Protein AF-A0A820WRY2-F1 (afdb_monomer_lite)

Radius of gyration: 24.39 Å; chains: 1; bounding box: 67×42×61 Å

Structure (mmCIF, N/CA/C/O backbone):
data_AF-A0A820WRY2-F1
#
_entry.id   AF-A0A820WRY2-F1
#
loop_
_atom_site.group_PDB
_atom_site.id
_atom_site.type_symbol
_atom_site.label_atom_id
_atom_site.label_alt_id
_atom_site.label_comp_id
_atom_site.label_asym_id
_atom_site.label_entity_id
_atom_site.label_seq_id
_atom_site.pdbx_PDB_ins_code
_atom_site.Cartn_x
_atom_site.Cartn_y
_atom_site.Cartn_z
_atom_site.occupancy
_atom_site.B_iso_or_equiv
_atom_site.auth_seq_id
_atom_site.auth_comp_id
_atom_site.auth_asym_id
_atom_site.auth_atom_id
_atom_site.pdbx_PDB_model_num
ATOM 1 N N . TYR A 1 1 ? -15.312 -20.209 7.682 1.00 55.91 1 TYR A N 1
ATOM 2 C CA . TYR A 1 1 ? -15.228 -18.730 7.605 1.00 55.91 1 TYR A CA 1
ATOM 3 C C . TYR A 1 1 ? -14.055 -18.318 6.732 1.00 55.91 1 TYR A C 1
ATOM 5 O O . TYR A 1 1 ? -14.289 -17.667 5.725 1.00 55.91 1 TYR A O 1
ATOM 13 N N . VAL A 1 2 ? -12.843 -18.780 7.057 1.00 60.72 2 VAL A N 1
ATOM 14 C CA . VAL A 1 2 ? -11.616 -18.568 6.270 1.00 60.72 2 VAL A CA 1
ATOM 15 C C . VAL A 1 2 ? -11.799 -18.952 4.794 1.00 60.72 2 VAL A C 1
ATOM 17 O O . VAL A 1 2 ? -11.650 -18.092 3.935 1.00 60.72 2 VAL A O 1
ATOM 20 N N . ASP A 1 3 ? -12.277 -20.164 4.498 1.00 65.62 3 ASP A N 1
ATOM 21 C CA . ASP A 1 3 ? -12.491 -20.605 3.105 1.00 65.62 3 ASP A CA 1
ATOM 22 C C . ASP A 1 3 ? -13.502 -19.744 2.344 1.00 65.62 3 ASP A C 1
ATOM 24 O O . ASP A 1 3 ? -13.323 -19.459 1.164 1.00 65.62 3 ASP A O 1
ATOM 28 N N . LYS A 1 4 ? -14.552 -19.273 3.027 1.00 71.00 4 LYS A N 1
ATOM 29 C CA . LYS A 1 4 ? -15.568 -18.387 2.444 1.00 71.00 4 LYS A CA 1
ATOM 30 C C . LYS A 1 4 ? -14.983 -17.006 2.130 1.00 71.00 4 LYS A C 1
ATOM 32 O O . LYS A 1 4 ? -15.298 -16.454 1.085 1.00 71.00 4 LYS A O 1
ATOM 37 N N . TYR A 1 5 ? -14.133 -16.475 3.009 1.00 66.94 5 TYR A N 1
ATOM 38 C CA . TYR A 1 5 ? -13.449 -15.198 2.803 1.00 66.94 5 TYR A CA 1
ATOM 39 C C . TYR A 1 5 ? -12.426 -15.282 1.665 1.00 66.94 5 TYR A C 1
ATOM 41 O O . TYR A 1 5 ? -12.423 -14.424 0.785 1.00 66.94 5 TYR A O 1
ATOM 49 N N . PHE A 1 6 ? -11.603 -16.335 1.636 1.00 67.25 6 PHE A N 1
ATOM 50 C CA . PHE A 1 6 ? -10.643 -16.537 0.552 1.00 67.25 6 PHE A CA 1
ATOM 51 C C . PHE A 1 6 ? -11.353 -16.746 -0.780 1.00 67.25 6 PHE A C 1
ATOM 53 O O . PHE A 1 6 ? -11.031 -16.038 -1.723 1.00 67.25 6 PHE A O 1
ATOM 60 N N . SER A 1 7 ? -12.388 -17.592 -0.835 1.00 72.56 7 SER A N 1
ATOM 61 C CA . SER A 1 7 ? -13.173 -17.836 -2.058 1.00 72.56 7 SER A CA 1
ATOM 62 C C . SER A 1 7 ? -13.774 -16.558 -2.653 1.00 72.56 7 SER A C 1
ATOM 64 O O . SER A 1 7 ? -13.900 -16.446 -3.867 1.00 72.56 7 SER A O 1
ATOM 66 N N . GLN A 1 8 ? -14.132 -15.583 -1.812 1.00 75.75 8 GLN A N 1
ATOM 67 C CA . GLN A 1 8 ? -14.679 -14.295 -2.249 1.00 75.75 8 GLN A CA 1
ATOM 68 C C . GLN A 1 8 ? -13.608 -13.326 -2.770 1.00 75.75 8 GLN A C 1
ATOM 70 O O . GLN A 1 8 ? -13.930 -12.456 -3.573 1.00 75.75 8 GLN A O 1
ATOM 75 N N . ASN A 1 9 ? -12.352 -13.479 -2.340 1.00 79.38 9 ASN A N 1
ATOM 76 C CA . ASN A 1 9 ? -11.266 -12.540 -2.629 1.00 79.38 9 ASN A CA 1
ATOM 77 C C . ASN A 1 9 ? -10.139 -13.132 -3.493 1.00 79.38 9 ASN A C 1
ATOM 79 O O . ASN A 1 9 ? -9.172 -12.426 -3.771 1.00 79.38 9 ASN A O 1
ATOM 83 N N . VAL A 1 10 ? -10.254 -14.387 -3.954 1.00 83.19 10 VAL A N 1
ATOM 84 C CA . VAL A 1 10 ? -9.231 -15.053 -4.789 1.00 83.19 10 VAL A CA 1
ATOM 85 C C . VAL A 1 10 ? -8.840 -14.185 -5.982 1.00 83.19 10 VAL A C 1
ATOM 87 O O . VAL A 1 10 ? -7.660 -13.945 -6.198 1.00 83.19 10 VAL A O 1
ATOM 90 N N . ALA A 1 11 ? -9.823 -13.642 -6.704 1.00 83.31 11 ALA A N 1
ATOM 91 C CA . ALA A 1 11 ? -9.572 -12.839 -7.898 1.00 83.31 11 ALA A CA 1
ATOM 92 C C . ALA A 1 11 ? -8.728 -11.582 -7.613 1.00 83.31 11 ALA A C 1
ATOM 94 O O . ALA A 1 11 ? -7.880 -11.217 -8.428 1.00 83.31 11 ALA A O 1
ATOM 95 N N . ILE A 1 12 ? -8.940 -10.939 -6.457 1.00 83.75 12 ILE A N 1
ATOM 96 C CA . ILE A 1 12 ? -8.160 -9.773 -6.017 1.00 83.75 12 ILE A CA 1
ATOM 97 C C . ILE A 1 12 ? -6.744 -10.208 -5.641 1.00 83.75 12 ILE A C 1
ATOM 99 O O . ILE A 1 12 ? -5.782 -9.587 -6.080 1.00 83.75 12 ILE A O 1
ATOM 103 N N . LEU A 1 13 ? -6.604 -11.288 -4.869 1.00 82.25 13 LEU A N 1
ATOM 104 C CA . LEU A 1 13 ? -5.300 -11.799 -4.438 1.00 82.25 13 LEU A CA 1
ATOM 105 C C . LEU A 1 13 ? -4.436 -12.248 -5.625 1.00 82.25 13 LEU A C 1
ATOM 107 O O . LEU A 1 13 ? -3.244 -11.948 -5.668 1.00 82.25 13 LEU A O 1
ATOM 111 N N . GLU A 1 14 ? -5.038 -12.896 -6.622 1.00 84.75 14 GLU A N 1
ATOM 112 C CA . GLU A 1 14 ? -4.371 -13.237 -7.881 1.00 84.75 14 GLU A CA 1
ATOM 113 C C . GLU A 1 14 ? -3.923 -11.983 -8.640 1.00 84.75 14 GLU A C 1
ATOM 115 O O . GLU A 1 14 ? -2.779 -11.910 -9.088 1.00 84.75 14 GLU A O 1
ATOM 120 N N . ALA A 1 15 ? -4.794 -10.972 -8.752 1.00 85.69 15 ALA A N 1
ATOM 121 C CA . ALA A 1 15 ? -4.462 -9.711 -9.413 1.00 85.69 15 ALA A CA 1
ATOM 122 C C . ALA A 1 15 ? -3.287 -8.992 -8.721 1.00 85.69 15 ALA A C 1
ATOM 124 O O . ALA A 1 15 ? -2.363 -8.533 -9.391 1.00 85.69 15 ALA A O 1
ATOM 125 N N . ILE A 1 16 ? -3.287 -8.961 -7.384 1.00 84.88 16 ILE A N 1
ATOM 126 C CA . ILE A 1 16 ? -2.216 -8.406 -6.541 1.00 84.88 16 ILE A CA 1
ATOM 127 C C . ILE A 1 16 ? -0.890 -9.140 -6.765 1.00 84.88 16 ILE A C 1
ATOM 129 O O . ILE A 1 16 ? 0.158 -8.500 -6.870 1.00 84.88 16 ILE A O 1
ATOM 133 N N . GLY A 1 17 ? -0.925 -10.471 -6.885 1.00 84.31 17 GLY A N 1
ATOM 134 C CA . GLY A 1 17 ? 0.269 -11.298 -7.071 1.00 84.31 17 GLY A CA 1
ATOM 135 C C . GLY A 1 17 ? 1.129 -10.875 -8.268 1.00 84.31 17 GLY A C 1
ATOM 136 O O . GLY A 1 17 ? 2.358 -10.926 -8.197 1.00 84.31 17 GLY A O 1
ATOM 137 N N . HIS A 1 18 ? 0.515 -10.359 -9.338 1.00 85.81 18 HIS A N 1
ATOM 138 C CA . HIS A 1 18 ? 1.245 -9.872 -10.512 1.00 85.81 18 HIS A CA 1
ATOM 139 C C . HIS A 1 18 ? 2.147 -8.664 -10.221 1.00 85.81 18 HIS A C 1
ATOM 141 O O . HIS A 1 18 ? 3.197 -8.534 -10.848 1.00 85.81 18 HIS A O 1
ATOM 147 N N . PHE A 1 19 ? 1.791 -7.811 -9.257 1.00 84.62 19 PHE A N 1
ATOM 148 C CA . PHE A 1 19 ? 2.608 -6.659 -8.857 1.00 84.62 19 PHE A CA 1
ATOM 149 C C . PHE A 1 19 ? 3.807 -7.059 -7.980 1.00 84.62 19 PHE A C 1
ATOM 151 O O . PHE A 1 19 ? 4.807 -6.337 -7.919 1.00 84.62 19 PHE A O 1
ATOM 158 N N . GLY A 1 20 ? 3.739 -8.225 -7.328 1.00 76.94 20 GLY A N 1
ATOM 159 C CA . GLY A 1 20 ? 4.852 -8.802 -6.568 1.00 76.94 20 GLY A CA 1
ATOM 160 C C . GLY A 1 20 ? 6.007 -9.265 -7.460 1.00 76.94 20 GLY A C 1
ATOM 161 O O . GLY A 1 20 ? 7.166 -9.134 -7.077 1.00 76.94 20 GLY A O 1
ATOM 162 N N . ASN A 1 21 ? 5.703 -9.701 -8.686 1.00 76.56 21 ASN A N 1
ATOM 163 C CA . ASN A 1 21 ? 6.676 -10.232 -9.651 1.00 76.56 21 ASN A CA 1
ATOM 164 C C . ASN A 1 21 ? 7.464 -9.148 -10.415 1.00 76.56 21 ASN A C 1
ATOM 166 O O . ASN A 1 21 ? 8.138 -9.450 -11.403 1.00 76.56 21 ASN A O 1
ATOM 170 N N . GLY A 1 22 ? 7.368 -7.892 -9.970 1.00 75.25 22 GLY A N 1
ATOM 171 C CA . GLY A 1 22 ? 8.049 -6.742 -10.554 1.00 75.25 22 GLY A CA 1
ATOM 172 C C . GLY A 1 22 ? 7.363 -6.182 -11.802 1.00 75.25 22 GLY A C 1
ATOM 173 O O . GLY A 1 22 ? 6.601 -6.860 -12.496 1.00 75.25 22 GLY A O 1
ATOM 174 N N . ILE A 1 23 ? 7.668 -4.917 -12.111 1.00 85.75 23 ILE A N 1
ATOM 175 C CA . ILE A 1 23 ? 7.075 -4.213 -13.256 1.00 85.75 23 ILE A CA 1
ATOM 176 C C . ILE A 1 23 ? 7.368 -4.920 -14.584 1.00 85.75 23 ILE A C 1
ATOM 178 O O . ILE A 1 23 ? 6.561 -4.819 -15.496 1.00 85.75 23 ILE A O 1
ATOM 182 N N . GLU A 1 24 ? 8.460 -5.682 -14.706 1.00 84.88 24 GLU A N 1
ATOM 183 C CA . GLU A 1 24 ? 8.833 -6.435 -15.915 1.00 84.88 24 GLU A CA 1
ATOM 184 C C . GLU A 1 24 ? 7.721 -7.376 -16.397 1.00 84.88 24 GLU A C 1
ATOM 186 O O . GLU A 1 24 ? 7.364 -7.354 -17.574 1.00 84.88 24 GLU A O 1
ATOM 191 N N . ASN A 1 25 ? 7.097 -8.107 -15.476 1.00 86.56 25 ASN A N 1
ATOM 192 C CA . ASN A 1 25 ? 6.055 -9.090 -15.784 1.00 86.56 25 ASN A CA 1
ATOM 193 C C . ASN A 1 25 ? 4.641 -8.488 -15.788 1.00 86.56 25 ASN A C 1
ATOM 195 O O . ASN A 1 25 ? 3.658 -9.161 -16.112 1.00 86.56 25 ASN A O 1
ATOM 199 N N . LEU A 1 26 ? 4.518 -7.211 -15.423 1.00 91.50 26 LEU A N 1
ATOM 200 C CA . LEU A 1 26 ? 3.245 -6.512 -15.405 1.00 91.50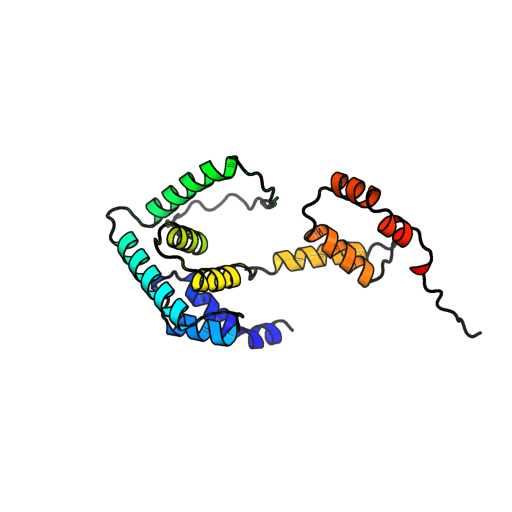 26 LEU A CA 1
ATOM 201 C C . LEU A 1 26 ? 2.823 -6.150 -16.837 1.00 91.50 26 LEU A C 1
ATOM 203 O O . LEU A 1 26 ? 3.621 -5.633 -17.623 1.00 91.50 26 LEU A O 1
ATOM 207 N N . THR A 1 27 ? 1.562 -6.418 -17.171 1.00 93.06 27 THR A N 1
ATOM 208 C CA . THR A 1 27 ? 0.935 -6.058 -18.448 1.00 93.06 27 THR A CA 1
ATOM 209 C C . THR A 1 27 ? -0.217 -5.101 -18.176 1.00 93.06 27 THR A C 1
ATOM 211 O O . THR A 1 27 ? -0.737 -5.062 -17.059 1.00 93.06 27 THR A O 1
ATOM 214 N N . TRP A 1 28 ? -0.648 -4.357 -19.195 1.00 93.62 28 TRP A N 1
ATOM 215 C CA . TRP A 1 28 ? -1.797 -3.465 -19.053 1.00 93.62 28 TRP A CA 1
ATOM 216 C C . TRP A 1 28 ? -3.068 -4.215 -18.624 1.00 93.62 28 TRP A C 1
ATOM 218 O O . TRP A 1 28 ? -3.770 -3.765 -17.725 1.00 93.62 28 TRP A O 1
ATOM 228 N N . ASN A 1 29 ? -3.287 -5.427 -19.143 1.00 92.62 29 ASN A N 1
ATOM 229 C CA . ASN A 1 29 ? -4.416 -6.273 -18.746 1.00 92.62 29 ASN A CA 1
ATOM 230 C C . ASN A 1 29 ? -4.409 -6.606 -17.244 1.00 92.62 29 ASN A C 1
ATOM 232 O O . ASN A 1 29 ? -5.468 -6.681 -16.624 1.00 92.62 29 ASN A O 1
ATOM 236 N N . HIS A 1 30 ? -3.228 -6.798 -16.639 1.00 92.81 30 HIS A N 1
ATOM 237 C CA . HIS A 1 30 ? -3.124 -7.017 -15.191 1.00 92.81 30 HIS A CA 1
ATOM 238 C C . HIS A 1 30 ? -3.574 -5.775 -14.408 1.00 92.81 30 HIS A C 1
ATOM 240 O O . HIS A 1 30 ? -4.270 -5.901 -13.402 1.00 92.81 30 HIS A O 1
ATOM 246 N N . ILE A 1 31 ? -3.209 -4.584 -14.891 1.00 91.38 31 ILE A N 1
ATOM 247 C CA . ILE A 1 31 ? -3.591 -3.306 -14.284 1.00 91.38 31 ILE A CA 1
ATOM 248 C C . ILE A 1 31 ? -5.101 -3.083 -14.410 1.00 91.38 31 ILE A C 1
ATOM 250 O O . ILE A 1 31 ? -5.748 -2.815 -13.401 1.00 91.38 31 ILE A O 1
ATOM 254 N N . GLN A 1 32 ? -5.681 -3.288 -15.595 1.00 91.69 32 GLN A N 1
ATOM 255 C CA . GLN A 1 32 ? -7.126 -3.156 -15.811 1.00 91.69 32 GLN A CA 1
ATOM 256 C C . GLN A 1 32 ? -7.929 -4.093 -14.906 1.00 91.69 32 GLN A C 1
ATOM 258 O O . GLN A 1 32 ? -8.810 -3.639 -14.179 1.00 91.69 32 GLN A O 1
ATOM 263 N N . LYS A 1 33 ? -7.550 -5.378 -14.845 1.00 90.62 33 LYS A N 1
ATOM 264 C CA . LYS A 1 33 ? -8.195 -6.354 -13.953 1.00 90.62 33 LYS A CA 1
ATOM 265 C C . LYS A 1 33 ? -8.127 -5.914 -12.487 1.00 90.62 33 LYS A C 1
ATOM 267 O O . LYS A 1 33 ? -9.091 -6.080 -11.745 1.00 90.62 33 LYS A O 1
ATOM 272 N N . TYR A 1 34 ? -7.001 -5.352 -12.049 1.00 89.88 34 TYR A N 1
ATOM 273 C CA . TYR A 1 34 ? -6.865 -4.857 -10.681 1.00 89.88 34 TYR A CA 1
ATOM 274 C C . TYR A 1 34 ? -7.774 -3.652 -10.403 1.00 89.88 34 TYR A C 1
ATOM 276 O O . TYR A 1 34 ? -8.417 -3.608 -9.354 1.00 89.88 34 TYR A O 1
ATOM 284 N N . ILE A 1 35 ? -7.881 -2.705 -11.337 1.00 90.56 35 ILE A N 1
ATOM 285 C CA . ILE A 1 35 ? -8.751 -1.522 -11.208 1.00 90.56 35 ILE A CA 1
ATOM 286 C C . ILE A 1 35 ? -10.221 -1.933 -11.126 1.00 90.56 35 ILE A C 1
ATOM 288 O O . ILE A 1 35 ? -10.931 -1.485 -10.226 1.00 90.56 35 ILE A O 1
ATOM 292 N N . GLU A 1 36 ? -10.662 -2.825 -12.016 1.00 89.19 36 GLU A N 1
ATOM 293 C CA . GLU A 1 36 ? -12.034 -3.346 -12.036 1.00 89.19 36 GLU A CA 1
ATOM 294 C C . GLU A 1 36 ? -12.429 -3.979 -10.695 1.00 89.19 36 GLU A C 1
ATOM 296 O O . GLU A 1 36 ? -13.550 -3.800 -10.211 1.00 89.19 36 GLU A O 1
ATOM 301 N N . LEU A 1 37 ? -11.495 -4.704 -10.075 1.00 87.75 37 LEU A N 1
ATOM 302 C CA . LEU A 1 37 ? -11.728 -5.404 -8.816 1.00 87.75 37 LEU A CA 1
ATOM 303 C C . LEU A 1 37 ? -11.652 -4.488 -7.588 1.00 87.75 37 LEU A C 1
ATOM 305 O O . LEU A 1 37 ? -12.406 -4.686 -6.636 1.00 87.75 37 LEU A O 1
ATOM 309 N N . THR A 1 38 ? -10.748 -3.508 -7.588 1.00 83.88 38 THR A N 1
ATOM 310 C CA . THR A 1 38 ? -10.490 -2.647 -6.419 1.00 83.88 38 THR A CA 1
ATOM 311 C C . THR A 1 38 ? -11.353 -1.399 -6.367 1.00 83.88 38 THR A C 1
ATOM 313 O O . THR A 1 38 ? -11.555 -0.865 -5.279 1.00 83.88 38 THR A O 1
ATOM 316 N N . LYS A 1 39 ? -11.896 -0.955 -7.508 1.00 85.38 39 LYS A N 1
ATOM 317 C CA . LYS A 1 39 ? -12.762 0.229 -7.615 1.00 85.38 39 LYS A CA 1
ATOM 318 C C . LYS A 1 39 ? -12.149 1.477 -6.964 1.00 85.38 39 LYS A C 1
ATOM 320 O O . LYS A 1 39 ? -12.833 2.206 -6.251 1.00 85.38 39 LYS A O 1
ATOM 325 N N . ILE A 1 40 ? -10.853 1.700 -7.188 1.00 85.06 40 ILE A N 1
ATOM 326 C CA . ILE A 1 40 ? -10.141 2.879 -6.679 1.00 85.06 40 ILE A CA 1
ATOM 327 C C . ILE A 1 40 ? -10.811 4.145 -7.233 1.00 85.06 40 ILE A C 1
ATOM 329 O O . ILE A 1 40 ? -10.921 4.313 -8.448 1.00 85.06 40 ILE A O 1
ATOM 333 N N . GLU A 1 41 ? -11.255 5.025 -6.337 1.00 84.38 41 GLU A N 1
ATOM 334 C CA . GLU A 1 41 ? -11.900 6.291 -6.691 1.00 84.38 41 GLU A CA 1
ATOM 335 C C . GLU A 1 41 ? -10.902 7.273 -7.337 1.00 84.38 41 GLU A C 1
ATOM 337 O O . GLU A 1 41 ? -9.701 7.269 -7.046 1.00 84.38 41 GLU A O 1
ATOM 342 N N . ASP A 1 42 ? -11.407 8.137 -8.224 1.00 85.06 42 ASP A N 1
ATOM 343 C CA . ASP A 1 42 ? -10.646 9.212 -8.877 1.00 85.06 42 ASP A CA 1
ATOM 344 C C . ASP A 1 42 ? -9.393 8.756 -9.650 1.00 85.06 42 ASP A C 1
ATOM 346 O O . ASP A 1 42 ? -8.353 9.433 -9.640 1.00 85.06 42 ASP A O 1
ATOM 350 N N . LEU A 1 43 ? -9.471 7.599 -10.308 1.00 89.44 43 LEU A N 1
ATOM 351 C CA . LEU A 1 43 ? -8.430 7.104 -11.204 1.00 89.44 43 LEU A CA 1
ATOM 352 C C . LEU A 1 43 ? -8.761 7.480 -12.653 1.00 89.44 43 LEU A C 1
ATOM 354 O O . LEU A 1 43 ? -9.824 7.135 -13.164 1.00 89.44 43 LEU A O 1
ATOM 358 N N . ASN A 1 44 ? -7.848 8.179 -13.327 1.00 91.25 44 ASN A N 1
ATOM 359 C CA . ASN A 1 44 ? -7.981 8.461 -14.754 1.00 91.25 44 ASN A CA 1
ATOM 360 C C . ASN A 1 44 ? -7.252 7.366 -15.551 1.00 91.25 44 ASN A C 1
ATOM 362 O O . ASN A 1 44 ? -6.024 7.305 -15.511 1.00 91.25 44 ASN A O 1
ATOM 366 N N . GLU A 1 45 ? -8.003 6.502 -16.242 1.00 89.25 45 GLU A N 1
ATOM 367 C CA . GLU A 1 45 ? -7.460 5.328 -16.946 1.00 89.25 45 GLU A CA 1
ATOM 368 C C . GLU A 1 45 ? -6.513 5.703 -18.098 1.00 89.25 45 GLU A C 1
ATOM 370 O O . GLU A 1 45 ? -5.453 5.093 -18.230 1.00 89.25 45 GLU A O 1
ATOM 375 N N . ASP A 1 46 ? -6.825 6.751 -18.867 1.00 89.62 46 ASP A N 1
ATOM 376 C CA . ASP A 1 46 ? -5.971 7.211 -19.972 1.00 89.62 46 ASP A CA 1
ATOM 377 C C . ASP A 1 46 ? -4.616 7.715 -19.457 1.00 89.62 46 ASP A C 1
ATOM 379 O O . ASP A 1 46 ? -3.553 7.348 -19.965 1.00 89.62 46 ASP A O 1
ATOM 383 N N . ASN A 1 47 ? -4.638 8.525 -18.395 1.00 93.19 47 ASN A N 1
ATOM 384 C CA . ASN A 1 47 ? -3.415 8.990 -17.746 1.00 93.19 47 ASN A CA 1
ATOM 385 C C . ASN A 1 47 ? -2.647 7.824 -17.121 1.00 93.19 47 ASN A C 1
ATOM 387 O O . ASN A 1 47 ? -1.427 7.771 -17.233 1.00 93.19 47 ASN A O 1
ATOM 391 N N . LEU A 1 48 ? -3.344 6.864 -16.511 1.00 93.44 48 LEU A N 1
ATOM 392 C CA . LEU A 1 48 ? -2.723 5.681 -15.927 1.00 93.44 48 LEU A CA 1
ATOM 393 C C . LEU A 1 48 ? -2.004 4.824 -16.975 1.00 93.44 48 LEU A C 1
ATOM 395 O O . LEU A 1 48 ? -0.903 4.346 -16.709 1.00 93.44 48 LEU A O 1
ATOM 399 N N . PHE A 1 49 ? -2.590 4.642 -18.160 1.00 94.19 49 PHE A N 1
ATOM 400 C CA . PHE A 1 49 ? -1.952 3.908 -19.254 1.00 94.19 49 PHE A CA 1
ATOM 401 C C . PHE A 1 49 ? -0.649 4.578 -19.706 1.00 94.19 49 PHE A C 1
ATOM 403 O O . PHE A 1 49 ? 0.379 3.910 -19.880 1.00 94.19 49 PHE A O 1
ATOM 410 N N . ASN A 1 50 ? -0.675 5.906 -19.850 1.00 94.12 50 ASN A N 1
ATOM 411 C CA . ASN A 1 50 ? 0.507 6.690 -20.199 1.00 94.12 50 ASN A CA 1
ATOM 412 C C . ASN A 1 50 ? 1.582 6.570 -19.111 1.00 94.12 50 ASN A C 1
ATOM 414 O O . ASN A 1 50 ? 2.717 6.200 -19.409 1.00 94.12 50 ASN A O 1
ATOM 418 N N . GLU A 1 51 ? 1.206 6.771 -17.846 1.00 94.88 51 GLU A N 1
ATOM 419 C CA . GLU A 1 51 ? 2.102 6.632 -16.694 1.00 94.88 51 GLU A CA 1
ATOM 420 C C . GLU A 1 51 ? 2.715 5.223 -16.604 1.00 94.88 51 GLU A C 1
ATOM 422 O O . GLU A 1 51 ? 3.910 5.074 -16.345 1.00 94.88 51 GLU A O 1
ATOM 427 N N . PHE A 1 52 ? 1.928 4.170 -16.847 1.00 94.88 52 PHE A N 1
ATOM 428 C CA . PHE A 1 52 ? 2.418 2.791 -16.875 1.00 94.88 52 PHE A CA 1
ATOM 429 C C . PHE A 1 52 ? 3.456 2.576 -17.983 1.00 94.88 52 PHE A C 1
ATOM 431 O O . PHE A 1 52 ? 4.508 1.976 -17.743 1.00 94.88 52 PHE A O 1
ATOM 438 N N . THR A 1 53 ? 3.176 3.078 -19.185 1.00 93.38 53 THR A N 1
ATOM 439 C CA . THR A 1 53 ? 4.078 2.961 -20.336 1.00 93.38 53 THR A CA 1
ATOM 440 C C . THR A 1 53 ? 5.390 3.701 -20.082 1.00 93.38 53 THR A C 1
ATOM 442 O O . THR A 1 53 ? 6.467 3.161 -20.338 1.00 93.38 53 THR A O 1
ATOM 445 N N . GLU A 1 54 ? 5.324 4.902 -19.512 1.00 93.62 54 GLU A N 1
ATOM 446 C CA . GLU A 1 54 ? 6.503 5.680 -19.127 1.00 93.62 54 GLU A CA 1
ATOM 447 C C . GLU A 1 54 ? 7.341 4.963 -18.065 1.00 93.62 54 GLU A C 1
ATOM 449 O O . GLU A 1 54 ? 8.552 4.820 -18.230 1.00 93.62 54 GLU A O 1
ATOM 454 N N . LEU A 1 55 ? 6.715 4.421 -17.016 1.00 93.94 55 LEU A N 1
ATOM 455 C CA . LEU A 1 55 ? 7.426 3.667 -15.979 1.00 93.94 55 LEU A CA 1
ATOM 456 C C . LEU A 1 55 ? 8.090 2.403 -16.529 1.00 93.94 55 LEU A C 1
ATOM 458 O O . LEU A 1 55 ? 9.208 2.074 -16.129 1.00 93.94 55 LEU A O 1
ATOM 462 N N . LYS A 1 56 ? 7.441 1.709 -17.470 1.00 92.88 56 LYS A N 1
ATOM 463 C CA . LYS A 1 56 ? 8.035 0.579 -18.196 1.00 92.88 56 LYS A CA 1
ATOM 464 C C . LYS A 1 56 ? 9.271 1.000 -18.983 1.00 92.88 56 LYS A C 1
ATOM 466 O O . LYS A 1 56 ? 10.295 0.326 -18.905 1.00 92.88 56 LYS A O 1
ATOM 471 N N . LEU A 1 57 ? 9.207 2.119 -19.702 1.00 92.75 57 LEU A N 1
ATOM 472 C CA . LEU A 1 57 ? 10.356 2.655 -20.434 1.00 92.75 57 LEU A CA 1
ATOM 473 C C . LEU A 1 57 ? 11.496 3.041 -19.485 1.00 92.75 57 LEU A C 1
ATOM 475 O O . LEU A 1 57 ? 12.645 2.670 -19.724 1.00 92.75 57 LEU A O 1
ATOM 479 N N . THR A 1 58 ? 11.183 3.721 -18.382 1.00 92.19 58 THR A N 1
ATOM 480 C CA . THR A 1 58 ? 12.152 4.077 -17.338 1.00 92.19 58 THR A CA 1
ATOM 481 C C . THR A 1 58 ? 12.819 2.831 -16.754 1.00 92.19 58 THR A C 1
ATOM 483 O O . THR A 1 58 ? 14.045 2.793 -16.628 1.00 92.19 58 THR A O 1
ATOM 486 N N . PHE A 1 59 ? 12.053 1.775 -16.473 1.00 92.25 59 PHE A N 1
ATOM 487 C CA . PHE A 1 59 ? 12.592 0.495 -16.014 1.00 92.25 59 PHE A CA 1
ATOM 488 C C . PHE A 1 59 ? 13.560 -0.130 -17.030 1.00 92.25 59 PHE A C 1
ATOM 490 O O . PHE A 1 59 ? 14.668 -0.518 -16.660 1.00 92.25 59 PHE A O 1
ATOM 497 N N . GLU A 1 60 ? 13.198 -0.165 -18.315 1.00 91.19 60 GLU A N 1
ATOM 498 C CA . GLU A 1 60 ? 14.072 -0.679 -19.378 1.00 91.19 60 GLU A CA 1
ATOM 499 C C . GLU A 1 60 ? 15.370 0.129 -19.512 1.00 91.19 60 GLU A C 1
ATOM 501 O O . GLU A 1 60 ? 16.446 -0.436 -19.720 1.00 91.19 60 GLU A O 1
ATOM 506 N N . ILE A 1 61 ? 15.304 1.454 -19.351 1.00 90.25 61 ILE A N 1
ATOM 507 C CA . ILE A 1 61 ? 16.490 2.321 -19.344 1.00 90.25 61 ILE A CA 1
ATOM 508 C C . ILE A 1 61 ? 17.399 1.983 -18.156 1.00 90.25 61 ILE A C 1
ATOM 510 O O . ILE A 1 61 ? 18.612 1.869 -18.329 1.00 90.25 61 ILE A O 1
ATOM 514 N N . ILE A 1 62 ? 16.833 1.800 -16.960 1.00 88.06 62 ILE A N 1
ATOM 515 C CA . ILE A 1 62 ? 17.584 1.433 -15.749 1.00 88.06 62 ILE A CA 1
ATOM 516 C C . ILE A 1 62 ? 18.242 0.058 -15.919 1.00 88.06 62 ILE A C 1
ATOM 518 O O . ILE A 1 62 ? 19.420 -0.097 -15.587 1.00 88.06 62 ILE A O 1
ATOM 522 N N . LYS A 1 63 ? 17.515 -0.914 -16.479 1.00 87.81 63 LYS A N 1
ATOM 523 C CA . LYS A 1 63 ? 17.987 -2.287 -16.709 1.00 87.81 63 LYS A CA 1
ATOM 524 C C . LYS A 1 63 ? 19.120 -2.366 -17.734 1.00 87.81 63 LYS A C 1
ATOM 526 O O . LYS A 1 63 ? 19.998 -3.211 -17.604 1.00 87.81 63 LYS A O 1
ATOM 531 N N . LYS A 1 64 ? 19.130 -1.481 -18.737 1.00 87.81 64 LYS A N 1
ATOM 532 C CA . LYS A 1 64 ? 20.181 -1.413 -19.771 1.00 87.81 64 LYS A CA 1
ATOM 533 C C . LYS A 1 64 ? 21.493 -0.787 -19.296 1.00 87.81 64 LYS A C 1
ATOM 535 O O . LYS A 1 64 ? 22.484 -0.843 -20.025 1.00 87.81 64 LYS A O 1
ATOM 540 N N . LYS A 1 65 ? 21.531 -0.170 -18.112 1.00 85.75 65 LYS A N 1
ATOM 541 C CA . LYS A 1 65 ? 22.784 0.348 -17.548 1.00 85.75 65 LYS A CA 1
ATOM 542 C C . LYS A 1 65 ? 23.731 -0.816 -17.241 1.00 85.75 65 LYS A C 1
ATOM 544 O O . LYS A 1 65 ? 23.298 -1.890 -16.849 1.00 85.75 65 LYS A O 1
ATOM 549 N N . GLN A 1 66 ? 25.039 -0.587 -17.382 1.00 72.19 66 GLN A N 1
ATOM 550 C CA . GLN A 1 66 ? 26.061 -1.610 -17.103 1.00 72.19 66 GLN A CA 1
ATOM 551 C C . GLN A 1 66 ? 26.095 -2.058 -15.630 1.00 72.19 66 GLN A C 1
ATOM 553 O O . GLN A 1 66 ? 26.644 -3.110 -15.321 1.00 72.19 66 GLN A O 1
ATOM 558 N N . VAL A 1 67 ? 25.522 -1.264 -14.721 1.00 83.56 67 VAL A N 1
ATOM 559 C CA . VAL A 1 67 ? 25.454 -1.560 -13.286 1.00 83.56 67 VAL A CA 1
ATOM 560 C C . VAL A 1 67 ? 24.239 -2.440 -12.993 1.00 83.56 67 VAL A C 1
ATOM 562 O O . VAL A 1 67 ? 23.143 -2.158 -13.477 1.00 83.56 67 VAL A O 1
ATOM 565 N N . SER A 1 68 ? 24.407 -3.467 -12.155 1.00 87.06 68 SER A N 1
ATOM 566 C CA . SER A 1 68 ? 23.309 -4.344 -11.728 1.00 87.06 68 SER A CA 1
ATOM 567 C C . SER A 1 68 ? 22.148 -3.552 -11.121 1.00 87.06 68 SER A C 1
ATOM 569 O O . SER A 1 68 ? 22.363 -2.634 -10.328 1.00 87.06 68 SER A O 1
ATOM 571 N N . LEU A 1 69 ? 20.910 -3.938 -11.446 1.00 86.25 69 LEU A N 1
ATOM 572 C CA . LEU A 1 69 ? 19.699 -3.320 -10.896 1.00 86.25 69 LEU A CA 1
ATOM 573 C C . LEU A 1 69 ? 19.693 -3.342 -9.359 1.00 86.25 69 LEU A C 1
ATOM 575 O O . LEU A 1 69 ? 19.305 -2.359 -8.735 1.00 86.25 69 LEU A O 1
ATOM 579 N N . PHE A 1 70 ? 20.172 -4.432 -8.752 1.00 86.75 70 PHE A N 1
ATOM 580 C CA . PHE A 1 70 ? 20.267 -4.540 -7.297 1.00 86.75 70 PHE A CA 1
ATOM 581 C C . PHE A 1 70 ? 21.193 -3.467 -6.715 1.00 86.75 70 PHE A C 1
ATOM 583 O O . PHE A 1 70 ? 20.810 -2.768 -5.783 1.00 86.75 70 PHE A O 1
ATOM 590 N N . ASP A 1 71 ? 22.382 -3.296 -7.296 1.00 87.00 71 ASP A N 1
ATOM 591 C CA . ASP A 1 71 ? 23.370 -2.337 -6.795 1.00 87.00 71 ASP A CA 1
ATOM 592 C C . ASP A 1 71 ? 22.870 -0.889 -6.985 1.00 87.00 71 ASP A C 1
ATOM 594 O O . ASP A 1 71 ? 23.076 -0.041 -6.119 1.00 87.00 71 ASP A O 1
ATOM 598 N N . GLN A 1 72 ? 22.132 -0.616 -8.072 1.00 87.69 72 GLN A N 1
ATOM 599 C CA . GLN A 1 72 ? 21.477 0.679 -8.293 1.00 87.69 72 GLN A CA 1
ATOM 600 C C . GLN A 1 72 ? 20.403 0.989 -7.233 1.00 87.69 72 GLN A C 1
ATOM 602 O O . GLN A 1 72 ? 20.333 2.121 -6.755 1.00 87.69 72 GLN A O 1
ATOM 607 N N . ILE A 1 73 ? 19.587 -0.001 -6.850 1.00 87.94 73 ILE A N 1
ATOM 608 C CA . ILE A 1 73 ? 18.556 0.156 -5.811 1.00 87.94 73 ILE A CA 1
ATOM 609 C C . ILE A 1 73 ? 19.198 0.364 -4.440 1.00 87.94 73 ILE A C 1
ATOM 611 O O . ILE A 1 73 ? 18.786 1.263 -3.713 1.00 87.94 73 ILE A O 1
ATOM 615 N N . GLN A 1 74 ? 20.222 -0.419 -4.088 1.00 88.88 74 GLN A N 1
ATOM 616 C CA . GLN A 1 74 ? 20.915 -0.250 -2.807 1.00 88.88 74 GLN A CA 1
ATOM 617 C C . GLN A 1 74 ? 21.550 1.140 -2.694 1.00 88.88 74 GLN A C 1
ATOM 619 O O . GLN A 1 74 ? 21.367 1.809 -1.682 1.00 88.88 74 GLN A O 1
ATOM 624 N N . PHE A 1 75 ? 22.200 1.620 -3.760 1.00 88.62 75 PHE A N 1
ATOM 625 C CA . PHE A 1 75 ? 22.741 2.979 -3.802 1.00 88.62 75 PHE A CA 1
ATOM 626 C C . PHE A 1 75 ? 21.656 4.049 -3.608 1.00 88.62 75 PHE A C 1
ATOM 628 O O . PHE A 1 75 ? 21.851 4.998 -2.852 1.00 88.62 75 PHE A O 1
ATOM 635 N N . PHE A 1 76 ? 20.497 3.892 -4.257 1.00 89.75 76 PHE A N 1
ATOM 636 C CA . PHE A 1 76 ? 19.359 4.793 -4.067 1.00 89.75 76 PHE A CA 1
ATOM 637 C C . PHE A 1 76 ? 18.881 4.819 -2.607 1.00 89.75 76 PHE A C 1
ATOM 639 O O . PHE A 1 76 ? 18.737 5.896 -2.034 1.00 89.75 76 PHE A O 1
ATOM 646 N N . LEU A 1 77 ? 18.690 3.649 -1.991 1.00 88.00 77 LEU A N 1
ATOM 647 C CA . LEU A 1 77 ? 18.198 3.544 -0.615 1.00 88.00 77 LEU A CA 1
ATOM 648 C C . LEU A 1 77 ? 19.168 4.151 0.404 1.00 88.00 77 LEU A C 1
ATOM 650 O O . LEU A 1 77 ? 18.722 4.842 1.318 1.00 88.00 77 LEU A O 1
ATOM 654 N N . SER A 1 78 ? 20.478 3.943 0.237 1.00 87.94 78 SER A N 1
ATOM 655 C CA . SER A 1 78 ? 21.487 4.561 1.106 1.00 87.94 78 SER A CA 1
ATOM 656 C C . SER A 1 78 ? 21.433 6.091 1.048 1.00 87.94 78 SER A C 1
ATOM 658 O O . SER A 1 78 ? 21.482 6.742 2.087 1.00 87.94 78 SER A O 1
ATOM 660 N N . ASN A 1 79 ? 21.244 6.668 -0.143 1.00 85.00 79 ASN A N 1
ATOM 661 C CA . ASN A 1 79 ? 21.174 8.123 -0.314 1.00 85.00 79 ASN A CA 1
ATOM 662 C C . ASN A 1 79 ? 19.877 8.745 0.234 1.00 85.00 79 ASN A C 1
ATOM 664 O O . ASN A 1 79 ? 19.872 9.917 0.608 1.00 85.00 79 ASN A O 1
ATOM 668 N N . GLU A 1 80 ? 18.766 8.004 0.253 1.00 79.50 80 GLU A N 1
ATOM 669 C CA . GLU A 1 80 ? 17.506 8.486 0.840 1.00 79.50 80 GLU A CA 1
ATOM 670 C C . GLU A 1 80 ? 17.536 8.438 2.377 1.00 79.50 80 GLU A C 1
ATOM 672 O O . GLU A 1 80 ? 17.076 9.376 3.025 1.00 79.50 80 GLU A O 1
ATOM 677 N N . GLN A 1 81 ? 18.164 7.422 2.983 1.00 65.06 81 GLN A N 1
ATOM 678 C CA . GLN A 1 81 ? 18.305 7.342 4.446 1.00 65.06 81 GLN A CA 1
ATOM 679 C C . GLN A 1 81 ? 19.099 8.515 5.039 1.00 65.06 81 GLN A C 1
ATOM 681 O O . GLN A 1 81 ? 18.780 8.988 6.131 1.00 65.06 81 GLN A O 1
ATOM 686 N N . GLU A 1 82 ? 20.094 9.035 4.318 1.00 59.41 82 GLU A N 1
ATOM 687 C CA . GLU A 1 82 ? 20.840 10.225 4.745 1.00 59.41 82 GLU A CA 1
ATOM 688 C C . GLU A 1 82 ? 19.961 11.489 4.799 1.00 59.41 82 GLU A C 1
ATOM 690 O O . GLU A 1 82 ? 20.211 12.374 5.619 1.00 59.41 82 GLU A O 1
ATOM 695 N N . LYS A 1 83 ? 18.887 11.566 4.002 1.00 58.59 83 LYS A N 1
ATOM 696 C CA . LYS A 1 83 ? 17.949 12.703 4.008 1.00 58.59 83 LYS A CA 1
ATOM 697 C C . LYS A 1 83 ? 16.963 12.639 5.178 1.00 58.59 83 LYS A C 1
ATOM 699 O O . LYS A 1 83 ? 16.690 13.672 5.792 1.00 58.59 83 LYS A O 1
ATOM 704 N N . ASP A 1 84 ? 16.489 11.441 5.524 1.00 51.03 84 ASP A N 1
ATOM 705 C CA . ASP A 1 84 ? 15.471 11.218 6.565 1.00 51.03 84 ASP A CA 1
ATOM 706 C C . ASP A 1 84 ? 15.998 11.350 8.003 1.00 51.03 84 ASP A C 1
ATOM 708 O O . ASP A 1 84 ? 15.221 11.594 8.928 1.00 51.03 84 ASP A O 1
ATOM 712 N N . THR A 1 85 ? 17.317 11.292 8.223 1.00 45.94 85 THR A N 1
ATOM 713 C CA . THR A 1 85 ? 17.906 11.571 9.553 1.00 45.94 85 THR A CA 1
ATOM 714 C C . THR A 1 85 ? 17.622 12.988 10.076 1.00 45.94 85 THR A C 1
ATOM 716 O O . THR A 1 85 ? 17.805 13.250 11.264 1.00 45.94 85 THR A O 1
ATOM 719 N N . ASN A 1 86 ? 17.091 13.884 9.234 1.00 46.50 86 ASN A N 1
ATOM 720 C CA . ASN A 1 86 ? 16.657 15.227 9.618 1.00 46.50 86 ASN A CA 1
ATOM 721 C C . ASN A 1 86 ? 15.148 15.348 9.911 1.00 46.50 86 ASN A C 1
ATOM 723 O O . ASN A 1 86 ? 14.676 16.444 10.215 1.00 46.50 86 ASN A O 1
ATOM 727 N N . THR A 1 87 ? 14.350 14.278 9.819 1.00 39.16 87 THR A N 1
ATOM 728 C CA . THR A 1 87 ? 12.906 14.333 10.120 1.00 39.16 87 THR A CA 1
ATOM 729 C C . THR A 1 87 ? 12.446 13.056 10.821 1.00 39.16 87 THR A C 1
ATOM 731 O O . THR A 1 87 ? 12.024 12.080 10.212 1.00 39.16 87 THR A O 1
ATOM 734 N N . SER A 1 88 ? 12.533 13.070 12.150 1.00 36.25 88 SER A N 1
ATOM 735 C CA . SER A 1 88 ? 12.183 11.950 13.021 1.00 36.25 88 SER A CA 1
ATOM 736 C C . SER A 1 88 ? 10.700 11.560 12.923 1.00 36.25 88 SER A C 1
ATOM 738 O O . SER A 1 88 ? 9.829 12.281 13.409 1.00 36.25 88 SER A O 1
ATOM 740 N N . LEU A 1 89 ? 10.418 10.365 12.400 1.00 34.97 89 LEU A N 1
ATOM 741 C CA . LEU A 1 89 ? 9.186 9.614 12.655 1.00 34.97 89 LEU A CA 1
ATOM 742 C C . LEU A 1 89 ? 9.540 8.352 13.456 1.00 34.97 89 LEU A C 1
ATOM 744 O O . LEU A 1 89 ? 10.280 7.505 12.955 1.00 34.97 89 LEU A O 1
ATOM 748 N N . PRO A 1 90 ? 9.024 8.170 14.684 1.00 37.12 90 PRO A N 1
ATOM 749 C CA . PRO A 1 90 ? 9.216 6.928 15.409 1.00 37.12 90 PRO A CA 1
ATOM 750 C C . PRO A 1 90 ? 8.130 5.929 14.992 1.00 37.12 90 PRO A C 1
ATOM 752 O O . PRO A 1 90 ? 7.045 5.902 15.566 1.00 37.12 90 PRO A O 1
ATOM 755 N N . MET A 1 91 ? 8.420 5.066 14.016 1.00 32.47 91 MET A N 1
ATOM 756 C CA . MET A 1 91 ? 7.746 3.768 13.944 1.00 32.47 91 MET A CA 1
ATOM 757 C C . MET A 1 91 ? 8.567 2.758 14.741 1.00 32.47 91 MET A C 1
ATOM 759 O O . MET A 1 91 ? 9.574 2.235 14.270 1.00 32.47 91 MET A O 1
ATOM 763 N N . THR A 1 92 ? 8.127 2.468 15.966 1.00 31.91 92 THR A N 1
ATOM 764 C CA . THR A 1 92 ? 8.592 1.298 16.714 1.00 31.91 92 THR A CA 1
ATOM 765 C C . THR A 1 92 ? 8.056 0.040 16.031 1.00 31.91 92 THR A C 1
ATOM 767 O O . THR A 1 92 ? 7.026 -0.509 16.417 1.00 31.91 92 THR A O 1
ATOM 770 N N . ILE A 1 93 ? 8.760 -0.434 15.006 1.00 37.03 93 ILE A N 1
ATOM 771 C CA . ILE A 1 93 ? 8.688 -1.838 14.610 1.00 37.03 93 ILE A CA 1
ATOM 772 C C . ILE A 1 93 ? 9.440 -2.590 15.706 1.00 37.03 93 ILE A C 1
ATOM 774 O O . ILE A 1 93 ? 10.659 -2.478 15.818 1.00 37.03 93 ILE A O 1
ATOM 778 N N . ARG A 1 94 ? 8.715 -3.324 16.559 1.00 29.83 94 ARG A N 1
ATOM 779 C CA . ARG A 1 94 ? 9.338 -4.363 17.384 1.00 29.83 94 ARG A CA 1
ATOM 780 C C . ARG A 1 94 ? 9.964 -5.363 16.416 1.00 29.83 94 ARG A C 1
ATOM 782 O O . ARG A 1 94 ? 9.247 -6.136 15.787 1.00 29.83 94 ARG A O 1
ATOM 789 N N . GLN A 1 95 ? 11.281 -5.294 16.260 1.00 31.23 95 GLN A N 1
ATOM 790 C CA . GLN A 1 95 ? 12.058 -6.379 15.686 1.00 31.23 95 GLN A CA 1
ATOM 791 C C . GLN A 1 95 ? 11.877 -7.567 16.628 1.00 31.23 95 GLN A C 1
ATOM 793 O O . GLN A 1 95 ? 12.395 -7.570 17.741 1.00 31.23 95 GLN A O 1
ATOM 798 N N . ASN A 1 96 ? 11.058 -8.530 16.217 1.00 33.44 96 ASN A N 1
ATOM 799 C CA . ASN A 1 96 ? 11.152 -9.859 16.786 1.00 33.44 96 ASN A CA 1
ATOM 800 C C . ASN A 1 96 ? 12.466 -10.436 16.262 1.00 33.44 96 ASN A C 1
ATOM 802 O O . ASN A 1 96 ? 12.617 -10.645 15.059 1.00 33.44 96 ASN A O 1
ATOM 806 N N . GLU A 1 97 ? 13.413 -10.620 17.175 1.00 40.62 97 GLU A N 1
ATOM 807 C CA . GLU A 1 97 ? 14.565 -11.492 16.997 1.00 40.62 97 GLU A CA 1
ATOM 808 C C . GLU A 1 97 ? 14.036 -12.871 16.578 1.00 40.62 97 GLU A C 1
ATOM 810 O O . GLU A 1 97 ? 13.354 -13.548 17.346 1.00 40.62 97 GLU A O 1
ATOM 815 N N . MET A 1 98 ? 14.281 -13.246 15.324 1.00 34.78 98 MET A N 1
ATOM 816 C CA . MET A 1 98 ? 14.155 -14.620 14.856 1.00 34.78 98 MET A CA 1
ATOM 817 C C . MET A 1 98 ? 15.556 -15.102 14.510 1.00 34.78 98 MET A C 1
ATOM 819 O O . MET A 1 98 ? 16.142 -14.677 13.517 1.00 34.78 98 MET A O 1
ATOM 823 N N . ASP A 1 99 ? 16.061 -15.915 15.431 1.00 33.25 99 ASP A N 1
ATOM 824 C CA . ASP A 1 99 ? 17.020 -17.005 15.302 1.00 33.25 99 ASP A CA 1
ATOM 825 C C . ASP A 1 99 ? 18.020 -16.955 14.136 1.00 33.25 99 ASP A C 1
ATOM 827 O O . ASP A 1 99 ? 17.718 -17.220 12.972 1.00 33.25 99 ASP A O 1
ATOM 831 N N . GLU A 1 100 ? 19.279 -16.738 14.525 1.00 45.84 100 GLU A N 1
ATOM 832 C CA . GLU A 1 100 ? 20.466 -17.177 13.803 1.00 45.84 100 GLU A CA 1
ATOM 833 C C . GLU A 1 100 ? 20.389 -18.679 13.499 1.00 45.84 100 GLU A C 1
ATOM 835 O O . GLU A 1 100 ? 20.631 -19.522 14.367 1.00 45.84 100 GLU A O 1
ATOM 840 N N . LYS A 1 101 ? 20.106 -19.001 12.239 1.00 36.47 101 LYS A N 1
ATOM 841 C CA . LYS A 1 101 ? 20.759 -20.044 11.436 1.00 36.47 101 LYS A CA 1
ATOM 842 C C . LYS A 1 101 ? 20.088 -20.048 10.076 1.00 36.47 101 LYS A C 1
ATOM 844 O O . LYS A 1 101 ? 18.934 -20.427 9.993 1.00 36.47 101 LYS A O 1
ATOM 849 N N . ASP A 1 102 ? 20.815 -19.558 9.075 1.00 34.16 102 ASP A N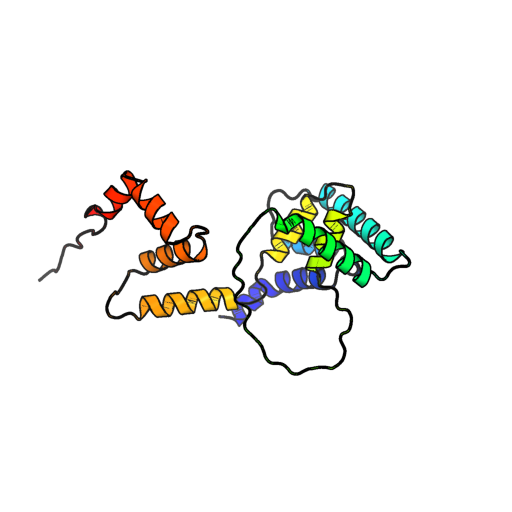 1
ATOM 850 C CA . ASP A 1 102 ? 20.848 -20.072 7.700 1.00 34.16 102 ASP A CA 1
ATOM 851 C C . ASP A 1 102 ? 21.819 -19.186 6.903 1.00 34.16 102 ASP A C 1
ATOM 853 O O . ASP A 1 102 ? 21.460 -18.233 6.212 1.00 34.16 102 ASP A O 1
ATOM 857 N N . GLN A 1 103 ? 23.114 -19.468 7.065 1.00 46.16 103 GLN A N 1
ATOM 858 C CA . GLN A 1 103 ? 24.096 -19.139 6.037 1.00 46.16 103 GLN A CA 1
ATOM 859 C C . GLN A 1 103 ? 23.936 -20.175 4.927 1.00 46.16 103 GLN A C 1
ATOM 861 O O . GLN A 1 103 ? 24.553 -21.228 5.007 1.00 46.16 103 GLN A O 1
ATOM 866 N N . GLU A 1 104 ? 23.131 -19.879 3.909 1.00 37.72 104 GLU A N 1
ATOM 867 C CA . GLU A 1 104 ? 23.281 -20.476 2.579 1.00 37.72 104 GLU A CA 1
ATOM 868 C C . GLU A 1 104 ? 22.482 -19.668 1.538 1.00 37.72 104 GLU A C 1
ATOM 870 O O . GLU A 1 104 ? 21.265 -19.541 1.605 1.00 37.72 104 GLU A O 1
ATOM 875 N N . ASP A 1 105 ? 23.228 -19.084 0.594 1.00 39.91 105 ASP A N 1
ATOM 876 C CA . ASP A 1 105 ? 22.790 -18.470 -0.668 1.00 39.91 105 ASP A CA 1
ATOM 877 C C . ASP A 1 105 ? 21.921 -17.190 -0.597 1.00 39.91 105 ASP A C 1
ATOM 879 O O . ASP A 1 105 ? 20.739 -17.164 -0.947 1.00 39.91 105 ASP A O 1
ATOM 883 N N . GLN A 1 106 ? 22.540 -16.056 -0.228 1.00 45.41 106 GLN A N 1
ATOM 884 C CA . GLN A 1 106 ? 21.979 -14.723 -0.502 1.00 45.41 106 GLN A CA 1
ATOM 885 C C . GLN A 1 106 ? 21.988 -14.452 -2.013 1.00 45.41 106 GLN A C 1
ATOM 887 O O . GLN A 1 106 ? 22.802 -13.689 -2.540 1.00 45.41 106 GLN A O 1
ATOM 892 N N . THR A 1 107 ? 21.037 -15.042 -2.730 1.00 56.59 107 THR A N 1
ATOM 893 C CA . THR A 1 107 ? 20.587 -14.456 -3.987 1.00 56.59 107 THR A CA 1
ATOM 894 C C . THR A 1 107 ? 20.211 -13.004 -3.690 1.00 56.59 107 THR A C 1
ATOM 896 O O . THR A 1 107 ? 19.502 -12.708 -2.731 1.00 56.59 107 THR A O 1
ATOM 899 N N . LYS A 1 108 ? 20.772 -12.062 -4.453 1.00 74.88 108 LYS A N 1
ATOM 900 C CA . LYS A 1 108 ? 20.498 -10.624 -4.332 1.00 74.88 108 LYS A CA 1
ATOM 901 C C . LYS A 1 108 ? 19.023 -10.353 -4.674 1.00 74.88 108 LYS A C 1
ATOM 903 O O . LYS A 1 108 ? 18.706 -9.963 -5.796 1.00 74.88 108 LYS A O 1
ATOM 908 N N . VAL A 1 109 ? 18.110 -10.617 -3.738 1.00 81.38 109 VAL A N 1
ATOM 909 C CA . VAL A 1 109 ? 16.665 -10.463 -3.937 1.00 81.38 109 VAL A CA 1
ATOM 910 C C . VAL A 1 109 ? 16.305 -8.987 -3.830 1.00 81.38 109 VAL A C 1
ATOM 912 O O . VAL A 1 109 ? 16.531 -8.340 -2.809 1.00 81.38 109 VAL A O 1
ATOM 915 N N . ILE A 1 110 ? 15.724 -8.452 -4.900 1.00 84.19 110 ILE A N 1
ATOM 916 C CA . ILE A 1 110 ? 15.152 -7.108 -4.914 1.00 84.19 110 ILE A CA 1
ATOM 917 C C . ILE A 1 110 ? 13.735 -7.203 -4.366 1.00 84.19 110 ILE A C 1
ATOM 919 O O . ILE A 1 110 ? 12.901 -7.925 -4.916 1.00 84.19 110 ILE A O 1
ATOM 923 N N . ARG A 1 111 ? 13.438 -6.451 -3.305 1.00 86.69 111 ARG A N 1
ATOM 924 C CA . ARG A 1 111 ? 12.060 -6.340 -2.831 1.00 86.69 111 ARG A CA 1
ATOM 925 C C . ARG A 1 111 ? 11.252 -5.443 -3.770 1.00 86.69 111 ARG A C 1
ATOM 927 O O . ARG A 1 111 ? 11.731 -4.396 -4.205 1.00 86.69 111 ARG A O 1
ATOM 934 N N . SER A 1 112 ? 10.010 -5.835 -4.054 1.00 87.56 112 SER A N 1
ATOM 935 C CA . SER A 1 112 ? 9.146 -5.108 -4.997 1.00 87.56 112 SER A CA 1
ATOM 936 C C . SER A 1 112 ? 8.897 -3.652 -4.562 1.00 87.56 112 SER A C 1
ATOM 938 O O . SER A 1 112 ? 8.948 -2.746 -5.390 1.00 87.56 112 SER A O 1
ATOM 940 N N . ASP A 1 113 ? 8.746 -3.387 -3.260 1.00 87.69 113 ASP A N 1
ATOM 941 C CA . ASP A 1 113 ? 8.513 -2.035 -2.731 1.00 87.69 113 ASP A CA 1
ATOM 942 C C . ASP A 1 113 ? 9.693 -1.088 -2.991 1.00 87.69 113 ASP A C 1
ATOM 944 O O . ASP A 1 113 ? 9.498 0.064 -3.382 1.00 87.69 113 ASP A O 1
ATOM 948 N N . GLN A 1 114 ? 10.922 -1.593 -2.860 1.00 90.38 114 GLN A N 1
ATOM 949 C CA . GLN A 1 114 ? 12.144 -0.835 -3.136 1.00 90.38 114 GLN A CA 1
ATOM 950 C C . GLN A 1 114 ? 12.263 -0.485 -4.623 1.00 90.38 114 GLN A C 1
ATOM 952 O O . GLN A 1 114 ? 12.660 0.627 -4.975 1.00 90.38 114 GLN A O 1
ATOM 957 N N . LEU A 1 115 ? 11.878 -1.421 -5.497 1.00 90.62 115 LEU A N 1
ATOM 958 C CA . LEU A 1 115 ? 11.849 -1.196 -6.938 1.00 90.62 115 LEU A CA 1
ATOM 959 C C . LEU A 1 115 ? 10.851 -0.090 -7.304 1.00 90.62 115 LEU A C 1
ATOM 961 O O . LEU A 1 115 ? 11.210 0.836 -8.031 1.00 90.62 115 LEU A O 1
ATOM 965 N N . TRP A 1 116 ? 9.620 -0.153 -6.788 1.00 91.88 116 TRP A N 1
ATOM 966 C CA . TRP A 1 116 ? 8.606 0.874 -7.045 1.00 91.88 116 TRP A CA 1
ATOM 967 C C . TRP A 1 116 ? 9.018 2.247 -6.506 1.00 91.88 116 TRP A C 1
ATOM 969 O O . TRP A 1 116 ? 8.848 3.245 -7.206 1.00 91.88 116 TRP A O 1
ATOM 979 N N . ALA A 1 117 ? 9.612 2.307 -5.310 1.00 91.00 117 ALA A N 1
ATOM 980 C CA . ALA A 1 117 ? 10.121 3.552 -4.736 1.00 91.00 117 ALA A CA 1
ATOM 981 C C . ALA A 1 117 ? 11.193 4.201 -5.628 1.00 91.00 117 ALA A C 1
ATOM 983 O O . ALA A 1 117 ? 11.082 5.382 -5.962 1.00 91.00 117 ALA A O 1
ATOM 984 N N . MET A 1 118 ? 12.181 3.419 -6.080 1.00 91.81 118 MET A N 1
ATOM 985 C CA . MET A 1 118 ? 13.213 3.904 -7.000 1.00 91.81 118 MET A CA 1
ATOM 986 C C . MET A 1 118 ? 12.606 4.364 -8.331 1.00 91.81 118 MET A C 1
ATOM 988 O O . MET A 1 118 ? 12.949 5.440 -8.819 1.00 91.81 118 MET A O 1
ATOM 992 N N . LEU A 1 119 ? 11.694 3.582 -8.920 1.00 91.81 119 LEU A N 1
ATOM 993 C CA . LEU A 1 119 ? 11.052 3.932 -10.190 1.00 91.81 119 LEU A CA 1
ATOM 994 C C . LEU A 1 119 ? 10.319 5.268 -10.095 1.00 91.81 119 LEU A C 1
ATOM 996 O O . LEU A 1 119 ? 10.512 6.127 -10.947 1.00 91.81 119 LEU A O 1
ATOM 1000 N N . PHE A 1 120 ? 9.538 5.481 -9.037 1.00 93.00 120 PHE A N 1
ATOM 1001 C CA . PHE A 1 120 ? 8.835 6.744 -8.832 1.00 93.00 120 PHE A CA 1
ATOM 1002 C C . PHE A 1 120 ? 9.754 7.933 -8.544 1.00 93.00 120 PHE A C 1
ATOM 1004 O O . PHE A 1 120 ? 9.355 9.063 -8.824 1.00 93.00 120 PHE A O 1
ATOM 1011 N N . ALA A 1 121 ? 10.937 7.701 -7.973 1.00 90.75 121 ALA A N 1
ATOM 1012 C CA . ALA A 1 121 ? 11.911 8.750 -7.688 1.00 90.75 121 ALA A CA 1
ATOM 1013 C C . ALA A 1 121 ? 12.733 9.145 -8.925 1.00 90.75 121 ALA A C 1
ATOM 1015 O O . ALA A 1 121 ? 13.051 10.316 -9.111 1.00 90.75 121 ALA A O 1
ATOM 1016 N N . VAL A 1 122 ? 13.081 8.172 -9.770 1.00 89.81 122 VAL A N 1
ATOM 1017 C CA . VAL A 1 122 ? 13.900 8.387 -10.974 1.00 89.81 122 VAL A CA 1
ATOM 1018 C C . VAL A 1 122 ? 13.057 8.855 -12.161 1.00 89.81 122 VAL A C 1
ATOM 1020 O O . VAL A 1 122 ? 13.577 9.513 -13.062 1.00 89.81 122 VAL A O 1
ATOM 1023 N N . ASN A 1 123 ? 11.766 8.520 -12.189 1.00 90.19 123 ASN A N 1
ATOM 1024 C CA . ASN A 1 123 ? 10.885 8.919 -13.274 1.00 90.19 123 ASN A CA 1
ATOM 1025 C C . ASN A 1 123 ? 10.695 10.445 -13.306 1.00 90.19 123 ASN A C 1
ATOM 1027 O O . ASN A 1 123 ? 10.309 11.055 -12.313 1.00 90.19 123 ASN A O 1
ATOM 1031 N N . ALA A 1 124 ? 10.947 11.058 -14.465 1.00 84.62 124 ALA A N 1
ATOM 1032 C CA . ALA A 1 124 ? 10.895 12.512 -14.620 1.00 84.62 124 ALA A CA 1
ATOM 1033 C C . ALA A 1 124 ? 9.461 13.066 -14.616 1.00 84.62 124 ALA A C 1
ATOM 1035 O O . ALA A 1 124 ? 9.233 14.208 -14.216 1.00 84.62 124 ALA A O 1
ATOM 1036 N N . THR A 1 125 ? 8.496 12.270 -15.077 1.00 88.50 125 THR A N 1
ATOM 1037 C CA . THR A 1 125 ? 7.091 12.661 -15.168 1.00 88.50 125 THR A CA 1
ATOM 1038 C C . THR A 1 125 ? 6.332 12.312 -13.881 1.00 88.50 125 THR A C 1
ATOM 1040 O O . THR A 1 125 ? 6.578 11.269 -13.257 1.00 88.50 125 THR A O 1
ATOM 1043 N N . PRO A 1 126 ? 5.391 13.165 -13.441 1.00 89.62 126 PRO A N 1
ATOM 1044 C CA . PRO A 1 126 ? 4.504 12.834 -12.335 1.00 89.62 126 PRO A CA 1
ATOM 1045 C C . PRO A 1 126 ? 3.625 11.624 -12.668 1.00 89.62 126 PRO A C 1
ATOM 1047 O O . PRO A 1 126 ? 2.911 11.622 -13.662 1.00 89.62 126 PRO A O 1
ATOM 1050 N N . THR A 1 127 ? 3.643 10.620 -11.796 1.00 92.31 127 THR A N 1
ATOM 1051 C CA . THR A 1 127 ? 2.906 9.355 -11.954 1.00 92.31 127 THR A CA 1
ATOM 1052 C C . THR A 1 127 ? 1.842 9.209 -10.869 1.00 92.31 127 THR A C 1
ATOM 1054 O O . THR A 1 127 ? 1.924 8.354 -9.986 1.00 92.31 127 THR A O 1
ATOM 1057 N N . LEU A 1 128 ? 0.879 10.135 -10.847 1.00 92.88 128 LEU A N 1
ATOM 1058 C CA . LEU A 1 128 ? -0.086 10.240 -9.750 1.00 92.88 128 LEU A CA 1
ATOM 1059 C C . LEU A 1 128 ? -1.026 9.029 -9.687 1.00 92.88 128 LEU A C 1
ATOM 1061 O O . LEU A 1 128 ? -1.271 8.512 -8.597 1.00 92.88 128 LEU A O 1
ATOM 1065 N N . ASN A 1 129 ? -1.545 8.571 -10.827 1.00 93.38 129 ASN A N 1
ATOM 1066 C CA . ASN A 1 129 ? -2.498 7.462 -10.876 1.00 93.38 129 ASN A CA 1
ATOM 1067 C C . ASN A 1 129 ? -1.808 6.133 -10.534 1.00 93.38 129 ASN A C 1
ATOM 1069 O O . ASN A 1 129 ? -2.325 5.352 -9.734 1.00 93.38 129 ASN A O 1
ATOM 1073 N N . MET A 1 130 ? -0.594 5.916 -11.043 1.00 93.50 130 MET A N 1
ATOM 1074 C CA . MET A 1 130 ? 0.222 4.753 -10.700 1.00 93.50 130 MET A CA 1
ATOM 1075 C C . MET A 1 130 ? 0.622 4.762 -9.224 1.00 93.50 130 MET A C 1
ATOM 1077 O O . MET A 1 130 ? 0.558 3.720 -8.576 1.00 93.50 130 MET A O 1
ATOM 1081 N N . LYS A 1 131 ? 0.965 5.923 -8.647 1.00 93.19 131 LYS A N 1
ATOM 1082 C CA . LYS A 1 131 ? 1.222 6.033 -7.201 1.00 93.19 131 LYS A CA 1
ATOM 1083 C C . LYS A 1 131 ? -0.008 5.680 -6.377 1.00 93.19 131 LYS A C 1
ATOM 1085 O O . LYS A 1 131 ? 0.127 4.899 -5.445 1.00 93.19 131 LYS A O 1
ATOM 1090 N N . LYS A 1 132 ? -1.199 6.184 -6.726 1.00 92.25 132 LYS A N 1
ATOM 1091 C CA . LYS A 1 132 ? -2.452 5.805 -6.043 1.00 92.25 132 LYS A CA 1
ATOM 1092 C C . LYS A 1 132 ? -2.647 4.288 -6.048 1.00 92.25 132 LYS A C 1
ATOM 1094 O O . LYS A 1 132 ? -2.903 3.703 -4.999 1.00 92.25 132 LYS A O 1
ATOM 1099 N N . LEU A 1 133 ? -2.471 3.656 -7.209 1.00 92.19 133 LEU A N 1
ATOM 1100 C CA . LEU A 1 133 ? -2.634 2.214 -7.377 1.00 92.19 133 LEU A CA 1
ATOM 1101 C C . LEU A 1 133 ? -1.635 1.425 -6.518 1.00 92.19 133 LEU A C 1
ATOM 1103 O O . LEU A 1 133 ? -2.030 0.528 -5.772 1.00 92.19 133 LEU A O 1
ATOM 1107 N N . ILE A 1 134 ? -0.351 1.779 -6.589 1.00 91.62 134 ILE A N 1
ATOM 1108 C CA . ILE A 1 134 ? 0.716 1.093 -5.853 1.00 91.62 134 ILE A CA 1
ATOM 1109 C C . ILE A 1 134 ? 0.637 1.366 -4.343 1.00 91.62 134 ILE A C 1
ATOM 1111 O O . ILE A 1 134 ? 0.866 0.463 -3.545 1.00 91.62 134 ILE A O 1
ATOM 1115 N N .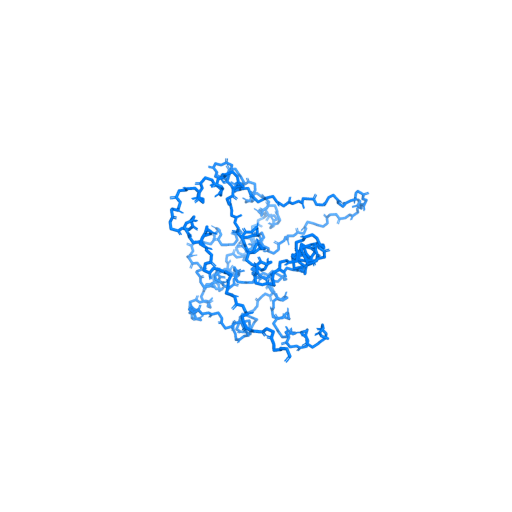 TYR A 1 135 ? 0.259 2.569 -3.912 1.00 91.00 135 TYR A N 1
ATOM 1116 C CA . TYR A 1 135 ? 0.040 2.858 -2.492 1.00 91.00 135 TYR A CA 1
ATOM 1117 C C . TYR A 1 135 ? -1.157 2.095 -1.941 1.00 91.00 135 TYR A C 1
ATOM 1119 O O . TYR A 1 135 ? -1.072 1.547 -0.846 1.00 91.00 135 TYR A O 1
ATOM 1127 N N . PHE A 1 136 ? -2.243 1.995 -2.709 1.00 90.81 136 PHE A N 1
ATOM 112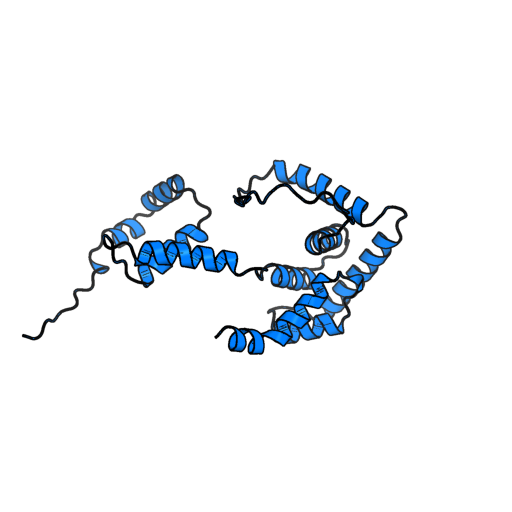8 C CA . PHE A 1 136 ? -3.376 1.164 -2.326 1.00 90.81 136 PHE A CA 1
ATOM 1129 C C . PHE A 1 136 ? -2.960 -0.307 -2.195 1.00 90.81 136 PHE A C 1
ATOM 1131 O O . PHE A 1 136 ? -3.245 -0.929 -1.176 1.00 90.81 136 PHE A O 1
ATOM 1138 N N . LEU A 1 137 ? -2.194 -0.835 -3.155 1.00 89.75 137 LEU A N 1
ATOM 1139 C CA . LEU A 1 137 ? -1.630 -2.187 -3.096 1.00 89.75 137 LEU A CA 1
ATOM 1140 C C . LEU A 1 137 ? -0.825 -2.435 -1.808 1.00 89.75 137 LEU A C 1
ATOM 1142 O O . LEU A 1 137 ? -1.079 -3.410 -1.107 1.00 89.75 137 LEU A O 1
ATOM 1146 N N . TYR A 1 138 ? 0.113 -1.545 -1.471 1.00 87.44 138 TYR A N 1
ATOM 1147 C CA . TYR A 1 138 ? 0.956 -1.685 -0.275 1.00 87.44 138 TYR A CA 1
ATOM 1148 C C . TYR A 1 138 ? 0.263 -1.302 1.038 1.00 87.44 138 TYR A C 1
ATOM 1150 O O . TYR A 1 138 ? 0.805 -1.571 2.109 1.00 87.44 138 TYR A O 1
ATOM 1158 N N . SER A 1 139 ? -0.936 -0.719 0.984 1.00 86.81 139 SER A N 1
ATOM 1159 C CA . SER A 1 139 ? -1.769 -0.511 2.174 1.00 86.81 139 SER A CA 1
ATOM 1160 C C . SER A 1 139 ? -2.403 -1.812 2.678 1.00 86.81 139 SER A C 1
ATOM 1162 O O . SER A 1 139 ? -2.833 -1.885 3.830 1.00 86.81 139 SER A O 1
ATOM 1164 N N . ILE A 1 140 ? -2.441 -2.851 1.834 1.00 83.88 140 ILE A N 1
ATOM 1165 C CA . ILE A 1 140 ? -2.971 -4.162 2.193 1.00 83.88 140 ILE A CA 1
ATOM 1166 C C . ILE A 1 140 ? -1.905 -4.904 3.014 1.00 83.88 140 ILE A C 1
ATOM 1168 O O . ILE A 1 140 ? -0.823 -5.198 2.499 1.00 83.88 140 ILE A O 1
ATOM 1172 N N . PRO A 1 141 ? -2.175 -5.237 4.288 1.00 79.31 141 PRO A N 1
ATOM 1173 C CA . PRO A 1 141 ? -1.204 -5.932 5.117 1.00 79.31 141 PRO A CA 1
ATOM 1174 C C . PRO A 1 141 ? -0.962 -7.349 4.587 1.00 79.31 141 PRO A C 1
ATOM 1176 O O . PRO A 1 141 ? -1.898 -8.101 4.326 1.00 79.31 141 PRO A O 1
ATOM 1179 N N . ALA A 1 142 ? 0.309 -7.741 4.489 1.00 75.31 142 ALA A N 1
ATOM 1180 C CA . ALA A 1 142 ? 0.705 -9.068 4.009 1.00 75.31 142 ALA A CA 1
ATOM 1181 C C . ALA A 1 142 ? 0.402 -10.208 5.004 1.00 75.31 142 ALA A C 1
ATOM 1183 O O . ALA A 1 142 ? 0.548 -11.381 4.668 1.00 75.31 142 ALA A O 1
ATOM 1184 N N . SER A 1 143 ? 0.023 -9.881 6.243 1.00 80.00 143 SER A N 1
ATOM 1185 C CA . SER A 1 143 ? -0.210 -10.853 7.309 1.00 80.00 143 SER A CA 1
ATOM 1186 C C . SER A 1 143 ? -1.336 -10.414 8.237 1.00 80.00 143 SER A C 1
ATOM 1188 O O . SER A 1 143 ? -1.524 -9.227 8.511 1.00 80.00 143 SER A O 1
ATOM 1190 N N . ASN A 1 144 ? -2.026 -11.405 8.801 1.00 81.75 144 ASN A N 1
ATOM 1191 C CA . ASN A 1 144 ? -3.022 -11.207 9.847 1.00 81.75 144 ASN A CA 1
ATOM 1192 C C . ASN A 1 144 ? -2.400 -10.858 11.209 1.00 81.75 144 ASN A C 1
ATOM 1194 O O . ASN A 1 144 ? -3.143 -10.507 12.120 1.00 81.75 144 ASN A O 1
ATOM 1198 N N . ALA A 1 145 ? -1.069 -10.890 11.353 1.00 82.75 145 ALA A N 1
ATOM 1199 C CA . ALA A 1 145 ? -0.368 -10.619 12.611 1.00 82.75 145 ALA A CA 1
ATOM 1200 C C . ALA A 1 145 ? -0.784 -9.290 13.267 1.00 82.75 145 ALA A C 1
ATOM 1202 O O . ALA A 1 145 ? -0.916 -9.209 14.488 1.00 82.75 145 ALA A O 1
ATOM 1203 N N . TYR A 1 146 ? -1.049 -8.249 12.467 1.00 82.38 146 TYR A N 1
ATOM 1204 C CA . TYR A 1 146 ? -1.553 -6.976 12.986 1.00 82.38 146 TYR A CA 1
ATOM 1205 C C . TYR A 1 146 ? -2.926 -7.140 13.656 1.00 82.38 146 TYR A C 1
ATOM 1207 O O . TYR A 1 146 ? -3.135 -6.692 14.783 1.00 82.38 146 TYR A O 1
ATOM 1215 N N . VAL A 1 147 ? -3.851 -7.834 12.991 1.00 83.38 147 VAL A N 1
ATOM 1216 C CA . VAL A 1 147 ? -5.201 -8.092 13.508 1.00 83.38 147 VAL A CA 1
ATOM 1217 C C . VAL A 1 147 ? -5.154 -9.046 14.706 1.00 83.38 147 VAL A C 1
ATOM 1219 O O . VAL A 1 147 ? -5.860 -8.835 15.687 1.00 83.38 147 VAL A O 1
ATOM 1222 N N . GLU A 1 148 ? -4.276 -10.047 14.689 1.00 83.69 148 GLU A N 1
ATOM 1223 C CA . GLU A 1 148 ? -4.047 -10.952 15.822 1.00 83.69 148 GLU A CA 1
ATOM 1224 C C . GLU A 1 148 ? -3.510 -10.217 17.056 1.00 83.69 148 GLU A C 1
ATOM 1226 O O . GLU A 1 148 ? -3.923 -10.514 18.180 1.00 83.69 148 GLU A O 1
ATOM 1231 N N . CYS A 1 149 ? -2.652 -9.209 16.867 1.00 85.69 149 CYS A N 1
ATOM 1232 C CA . CYS A 1 149 ? -2.228 -8.325 17.951 1.00 85.69 149 CYS A CA 1
ATOM 1233 C C . CYS A 1 149 ? -3.417 -7.544 18.529 1.00 85.69 149 CYS A C 1
ATOM 1235 O O . CYS A 1 149 ? -3.567 -7.478 19.749 1.00 85.69 149 CYS A O 1
ATOM 1237 N N . VAL A 1 150 ? -4.294 -7.001 17.677 1.00 86.31 150 VAL A N 1
ATOM 1238 C CA . VAL A 1 150 ? -5.522 -6.318 18.122 1.00 86.31 150 VAL A CA 1
ATOM 1239 C C . VAL A 1 150 ? -6.440 -7.279 18.884 1.00 86.31 150 VAL A C 1
ATOM 1241 O O . VAL A 1 150 ? -6.961 -6.921 19.938 1.00 86.31 150 VAL A O 1
ATOM 1244 N N . PHE A 1 151 ? -6.606 -8.516 18.413 1.00 85.69 151 PHE A N 1
ATOM 1245 C CA . PHE A 1 151 ? -7.395 -9.532 19.114 1.00 85.69 151 PHE A CA 1
ATOM 1246 C C . PHE A 1 151 ? -6.773 -9.962 20.439 1.00 85.69 151 PHE A C 1
ATOM 1248 O O . PHE A 1 151 ? -7.503 -10.236 21.391 1.00 85.69 151 PHE A O 1
ATOM 1255 N N . SER A 1 152 ? -5.447 -9.990 20.531 1.00 86.50 152 SER A N 1
ATOM 1256 C CA . SER A 1 152 ? -4.741 -10.272 21.781 1.00 86.50 152 SER A CA 1
ATOM 1257 C C . SER A 1 152 ? -4.992 -9.172 22.815 1.00 86.50 152 SER A C 1
ATOM 1259 O O . SER A 1 152 ? -5.379 -9.482 23.945 1.00 86.50 152 SER A O 1
ATOM 1261 N N . ASP A 1 153 ? -4.884 -7.899 22.416 1.00 84.94 153 ASP A N 1
ATOM 1262 C CA . ASP A 1 153 ? -5.221 -6.759 23.280 1.00 84.94 153 ASP A CA 1
ATOM 1263 C C . ASP A 1 153 ? -6.701 -6.784 23.688 1.00 84.94 153 ASP A C 1
ATOM 1265 O O . ASP A 1 153 ? -7.041 -6.609 24.858 1.00 84.94 153 ASP A O 1
ATOM 1269 N N . MET A 1 154 ? -7.596 -7.050 22.733 1.00 86.25 154 MET A N 1
ATOM 1270 C CA . MET A 1 154 ? -9.035 -7.144 22.981 1.00 86.25 154 MET A CA 1
ATOM 1271 C C . MET A 1 154 ? -9.360 -8.265 23.972 1.00 86.25 154 MET A C 1
ATOM 1273 O O . MET A 1 154 ? -10.158 -8.071 24.886 1.00 86.25 154 MET A O 1
ATOM 1277 N N . LYS A 1 155 ? -8.727 -9.435 23.828 1.00 85.19 155 LYS A N 1
ATOM 1278 C CA . LYS A 1 155 ? -8.896 -10.575 24.736 1.00 85.19 155 LYS A CA 1
ATOM 1279 C C . LYS A 1 155 ? -8.421 -10.241 26.148 1.00 85.19 155 LYS A C 1
ATOM 1281 O O . LYS A 1 155 ? -9.054 -10.682 27.106 1.00 85.19 155 LYS A O 1
ATOM 1286 N N . TYR A 1 156 ? -7.331 -9.487 26.283 1.00 83.31 156 TYR A N 1
ATOM 1287 C CA . TYR A 1 156 ? -6.857 -9.003 27.578 1.00 83.31 156 TYR A CA 1
ATOM 1288 C C . TYR A 1 156 ? -7.893 -8.078 28.233 1.00 83.31 156 TYR A C 1
ATOM 1290 O O . TYR A 1 156 ? -8.301 -8.330 29.364 1.00 83.31 156 TYR A O 1
ATOM 1298 N N . LEU A 1 157 ? -8.399 -7.085 27.492 1.00 81.50 157 LEU A N 1
ATOM 1299 C CA . LEU A 1 157 ? -9.397 -6.128 27.988 1.00 81.50 157 LEU A CA 1
ATOM 1300 C C . LEU A 1 157 ? -10.754 -6.777 28.315 1.00 81.50 157 LEU A C 1
ATOM 1302 O O . LEU A 1 157 ? -11.412 -6.382 29.271 1.00 81.50 157 LEU A O 1
ATOM 1306 N N . LEU A 1 158 ? -11.178 -7.793 27.556 1.00 79.31 158 LEU A N 1
ATOM 1307 C CA . LEU A 1 158 ? -12.438 -8.511 27.794 1.00 79.31 158 LEU A CA 1
ATOM 1308 C C . LEU A 1 158 ? -12.391 -9.454 29.002 1.00 79.31 158 LEU A C 1
ATOM 1310 O O . LEU A 1 158 ? -13.409 -9.652 29.667 1.00 79.31 158 LEU A O 1
ATOM 1314 N N . ASN A 1 159 ? -11.238 -10.080 29.256 1.00 74.25 159 ASN A N 1
ATOM 1315 C CA . ASN A 1 159 ? -11.090 -11.083 30.312 1.00 74.25 159 ASN A CA 1
ATOM 1316 C C . ASN A 1 159 ? -10.675 -10.491 31.663 1.00 74.25 159 ASN A C 1
ATOM 1318 O O . ASN A 1 159 ? -10.652 -11.230 32.651 1.00 74.25 159 ASN A O 1
ATOM 1322 N N . ASP A 1 160 ? -10.364 -9.192 31.732 1.00 71.12 160 ASP A N 1
ATOM 1323 C CA . ASP A 1 160 ? -10.083 -8.521 32.997 1.00 71.12 160 ASP A CA 1
ATOM 1324 C C . ASP A 1 160 ? -11.363 -8.451 33.848 1.00 71.12 160 ASP A C 1
ATOM 1326 O O . ASP A 1 160 ? -12.234 -7.591 33.698 1.00 71.12 160 ASP A O 1
ATOM 1330 N N . SER A 1 161 ? -11.492 -9.417 34.757 1.00 61.97 161 SER A N 1
ATOM 1331 C CA . SER A 1 161 ? -12.659 -9.595 35.620 1.00 61.97 161 SER A CA 1
ATOM 1332 C C . SER A 1 161 ? -12.898 -8.418 36.570 1.00 61.97 161 SER A C 1
ATOM 1334 O O . SER A 1 161 ? -14.009 -8.289 37.089 1.00 61.97 161 SER A O 1
ATOM 1336 N N . ARG A 1 162 ? -11.903 -7.538 36.773 1.00 56.50 162 ARG A N 1
ATOM 1337 C CA . ARG A 1 162 ? -12.039 -6.320 37.585 1.00 56.50 162 ARG A CA 1
ATOM 1338 C C . ARG A 1 162 ? -12.678 -5.153 36.835 1.00 56.50 162 ARG A C 1
ATOM 1340 O O . ARG A 1 162 ? -13.275 -4.310 37.496 1.00 56.50 162 ARG A O 1
ATOM 1347 N N . ASN A 1 163 ? -12.607 -5.118 35.504 1.00 58.66 163 ASN A N 1
ATOM 1348 C CA . ASN A 1 163 ? -13.128 -4.030 34.674 1.00 58.66 163 ASN A CA 1
ATOM 1349 C C . ASN A 1 163 ? -13.822 -4.594 33.428 1.00 58.66 163 ASN A C 1
ATOM 1351 O O . ASN A 1 163 ? -13.295 -4.548 32.321 1.00 58.66 163 ASN A O 1
ATOM 1355 N N . ARG A 1 164 ? -15.053 -5.096 33.591 1.00 64.12 164 ARG A N 1
ATOM 1356 C CA . ARG A 1 164 ? -15.914 -5.429 32.445 1.00 64.12 164 ARG A CA 1
ATOM 1357 C C . ARG A 1 164 ? -16.333 -4.152 31.718 1.00 64.12 164 ARG A C 1
ATOM 1359 O O . ARG A 1 164 ? -17.385 -3.580 32.000 1.00 64.12 164 ARG A O 1
ATOM 1366 N N . MET A 1 165 ? -15.493 -3.705 30.796 1.00 70.75 165 MET A N 1
ATOM 1367 C CA . MET A 1 165 ? -15.809 -2.626 29.870 1.00 70.75 165 MET A CA 1
ATOM 1368 C C . MET A 1 165 ? -16.832 -3.089 28.831 1.00 70.75 165 MET A C 1
ATOM 1370 O O . MET A 1 165 ? -16.904 -4.269 28.483 1.00 70.75 165 MET A O 1
ATOM 1374 N N . SER A 1 166 ? -17.631 -2.150 28.322 1.00 80.94 166 SER A N 1
ATOM 1375 C CA . SER A 1 166 ? -18.498 -2.430 27.179 1.00 80.94 166 SER A CA 1
ATOM 1376 C C . SER A 1 166 ? -17.657 -2.636 25.914 1.00 80.94 166 SER A C 1
ATOM 1378 O O . SER A 1 166 ? -16.537 -2.125 25.814 1.00 80.94 166 SER A O 1
ATOM 1380 N N . VAL A 1 167 ? -18.194 -3.360 24.931 1.00 82.69 167 VAL A N 1
ATOM 1381 C CA . VAL A 1 167 ? -17.501 -3.611 23.654 1.00 82.69 167 VAL A CA 1
ATOM 1382 C C . VAL A 1 167 ? -17.154 -2.295 22.954 1.00 82.69 167 VAL A C 1
ATOM 1384 O O . VAL A 1 167 ? -16.070 -2.161 22.394 1.00 82.69 167 VAL A O 1
ATOM 1387 N N . GLU A 1 168 ? -18.031 -1.297 23.051 1.00 84.62 168 GLU A N 1
ATOM 1388 C CA . GLU A 1 168 ? -17.832 0.037 22.483 1.00 84.62 168 GLU A CA 1
ATOM 1389 C C . GLU A 1 168 ? -16.653 0.760 23.142 1.00 84.62 168 GLU A C 1
ATOM 1391 O O . GLU A 1 168 ? -15.854 1.397 22.460 1.00 84.62 168 GLU A O 1
ATOM 1396 N N . SER A 1 169 ? -16.508 0.621 24.463 1.00 83.56 169 SER A N 1
ATOM 1397 C CA . SER A 1 169 ? -15.407 1.237 25.210 1.00 83.56 169 SER A CA 1
ATOM 1398 C C . SER A 1 169 ? -14.069 0.569 24.883 1.00 83.56 169 SER A C 1
ATOM 1400 O O . SER A 1 169 ? -13.066 1.256 24.713 1.00 83.56 169 SER A O 1
ATOM 1402 N N . ILE A 1 170 ? -14.059 -0.760 24.730 1.00 84.69 170 ILE A N 1
ATOM 1403 C CA . ILE A 1 170 ? -12.872 -1.518 24.305 1.00 84.69 170 ILE A CA 1
ATOM 1404 C C . ILE A 1 170 ? -12.465 -1.112 22.885 1.00 84.69 170 ILE A C 1
ATOM 1406 O O . ILE A 1 170 ? -11.289 -0.864 22.627 1.00 84.69 170 ILE A O 1
ATOM 1410 N N . ALA A 1 171 ? -13.429 -0.993 21.969 1.00 86.38 171 ALA A N 1
ATOM 1411 C CA . ALA A 1 171 ? -13.167 -0.550 20.604 1.00 86.38 171 ALA A CA 1
ATOM 1412 C C . ALA A 1 171 ? -12.571 0.867 20.566 1.00 86.38 171 ALA A C 1
ATOM 1414 O O . ALA A 1 171 ? -11.568 1.085 19.886 1.00 86.38 171 ALA A O 1
ATOM 1415 N N . ALA A 1 172 ? -13.137 1.809 21.328 1.00 87.12 172 ALA A N 1
ATOM 1416 C CA . ALA A 1 172 ? -12.634 3.178 21.411 1.00 87.12 172 ALA A CA 1
ATOM 1417 C C . ALA A 1 172 ? -11.209 3.242 21.990 1.00 87.12 172 ALA A C 1
ATOM 1419 O O . ALA A 1 172 ? -10.349 3.933 21.443 1.00 87.12 172 ALA A O 1
ATOM 1420 N N . GLU A 1 173 ? -10.925 2.488 23.056 1.00 86.12 173 GLU A N 1
ATOM 1421 C CA . GLU A 1 173 ? -9.583 2.416 23.643 1.00 86.12 173 GLU A CA 1
ATOM 1422 C C . GLU A 1 173 ? -8.557 1.864 22.647 1.00 86.12 173 GLU A C 1
ATOM 1424 O O . GLU A 1 173 ? -7.480 2.442 22.485 1.00 86.12 173 GLU A O 1
ATOM 1429 N N . LEU A 1 174 ? -8.890 0.773 21.951 1.00 87.81 174 LEU A N 1
ATOM 1430 C CA . LEU A 1 174 ? -8.009 0.173 20.949 1.00 87.81 174 LEU A CA 1
ATOM 1431 C C . LEU A 1 174 ? -7.742 1.132 19.787 1.00 87.81 174 LEU A C 1
ATOM 1433 O O . LEU A 1 174 ? -6.594 1.252 19.363 1.00 87.81 174 LEU A O 1
ATOM 1437 N N . GLN A 1 175 ? -8.762 1.852 19.309 1.00 87.25 175 GLN A N 1
ATOM 1438 C CA . GLN A 1 175 ? -8.600 2.868 18.266 1.00 87.25 175 GLN A CA 1
ATOM 1439 C C . GLN A 1 175 ? -7.645 3.976 18.707 1.00 87.25 175 GLN A C 1
ATOM 1441 O O . GLN A 1 175 ? -6.715 4.306 17.975 1.00 87.25 175 GLN A O 1
ATOM 1446 N N . ILE A 1 176 ? -7.827 4.513 19.914 1.00 84.94 176 ILE A N 1
ATOM 1447 C CA . ILE A 1 176 ? -6.956 5.561 20.455 1.00 84.94 176 ILE A CA 1
ATOM 1448 C C . ILE A 1 176 ? -5.524 5.041 20.618 1.00 84.94 176 ILE A C 1
ATOM 1450 O O . ILE A 1 176 ? -4.579 5.697 20.189 1.00 84.94 176 ILE A O 1
ATOM 1454 N N . ARG A 1 177 ? -5.350 3.847 21.195 1.00 83.31 177 ARG A N 1
ATOM 1455 C CA . ARG A 1 177 ? -4.029 3.262 21.461 1.00 83.31 177 ARG A CA 1
ATOM 1456 C C . ARG A 1 177 ? -3.263 2.921 20.185 1.00 83.31 177 ARG A C 1
ATOM 1458 O O . ARG A 1 177 ? -2.047 3.066 20.161 1.00 83.31 177 ARG A O 1
ATOM 1465 N N . ARG A 1 178 ? -3.947 2.406 19.160 1.00 83.50 178 ARG A N 1
ATOM 1466 C CA . ARG A 1 178 ? -3.307 1.919 17.928 1.00 83.50 178 ARG A CA 1
ATOM 1467 C C . ARG A 1 178 ? -3.135 3.007 16.871 1.00 83.50 178 ARG A C 1
ATOM 1469 O O . ARG A 1 178 ? -2.167 2.933 16.123 1.00 83.50 178 ARG A O 1
ATOM 1476 N N . ASN A 1 179 ? -4.024 4.001 16.831 1.00 83.00 179 ASN A N 1
ATOM 1477 C CA . ASN A 1 179 ? -3.975 5.082 15.840 1.00 83.00 179 ASN A CA 1
ATOM 1478 C C . ASN A 1 179 ? -3.401 6.392 16.402 1.00 83.00 179 ASN A C 1
ATOM 1480 O O . ASN A 1 179 ? -3.103 7.310 15.641 1.00 83.00 179 ASN A O 1
ATOM 1484 N N . GLY A 1 180 ? -3.258 6.508 17.724 1.00 75.44 180 GLY A N 1
ATOM 1485 C CA . GLY A 1 180 ? -2.658 7.670 18.364 1.00 75.44 180 GLY A CA 1
ATOM 1486 C C . GLY A 1 180 ? -1.144 7.698 18.168 1.00 75.44 180 GLY A C 1
ATOM 1487 O O . GLY A 1 180 ? -0.431 6.825 18.648 1.00 75.44 180 GLY A O 1
ATOM 1488 N N . SER A 1 181 ? -0.644 8.743 17.515 1.00 71.12 181 SER A N 1
ATOM 1489 C CA . SER A 1 181 ? 0.790 9.057 17.413 1.00 71.12 181 SER A CA 1
ATOM 1490 C C . SER A 1 181 ? 1.319 9.847 18.619 1.00 71.12 181 SER A C 1
ATOM 1492 O O . SER A 1 181 ? 2.500 10.184 18.685 1.00 71.12 181 SER A O 1
ATOM 1494 N N . ILE A 1 182 ? 0.443 10.160 19.575 1.00 75.50 182 ILE A N 1
ATOM 1495 C CA . ILE A 1 182 ? 0.735 11.010 20.725 1.00 75.50 182 ILE A CA 1
ATOM 1496 C C . ILE A 1 182 ? 1.206 10.134 21.890 1.00 75.50 182 ILE A C 1
ATOM 1498 O O . ILE A 1 182 ? 0.564 9.141 22.236 1.00 75.50 182 ILE A O 1
ATOM 1502 N N . SER A 1 183 ? 2.316 10.517 22.527 1.00 78.88 183 SER A N 1
ATOM 1503 C CA . SER A 1 183 ? 2.788 9.841 23.738 1.00 78.88 183 SER A CA 1
ATOM 1504 C C . SER A 1 183 ? 1.736 9.927 24.852 1.00 78.88 183 SER A C 1
ATOM 1506 O O . SER A 1 183 ? 0.965 10.884 24.916 1.00 78.88 183 SER A O 1
ATOM 1508 N N . GLY A 1 184 ? 1.715 8.974 25.789 1.00 75.12 184 GLY A N 1
ATOM 1509 C CA . GLY A 1 184 ? 0.753 9.013 26.902 1.00 75.12 184 GLY A CA 1
ATOM 1510 C C . GLY A 1 184 ? 0.819 10.312 27.723 1.00 75.12 184 GLY A C 1
ATOM 1511 O O . GLY A 1 184 ? -0.200 10.798 28.209 1.00 75.12 184 GLY A O 1
ATOM 1512 N N . ILE A 1 185 ? 2.006 10.918 27.816 1.00 82.75 185 ILE A N 1
ATOM 1513 C CA . ILE A 1 185 ? 2.228 12.192 28.513 1.00 82.75 185 ILE A CA 1
ATOM 1514 C C . ILE A 1 185 ? 1.592 13.347 27.737 1.00 82.75 185 ILE A C 1
ATOM 1516 O O . ILE A 1 185 ? 0.910 14.192 28.320 1.00 82.75 185 ILE A O 1
ATOM 1520 N N . ASP A 1 186 ? 1.803 13.384 26.426 1.00 85.31 186 ASP A N 1
ATOM 1521 C CA . ASP A 1 186 ? 1.283 14.455 25.580 1.00 85.31 186 ASP A CA 1
ATOM 1522 C C . ASP A 1 186 ? -0.224 14.315 25.377 1.00 85.31 186 ASP A C 1
ATOM 1524 O O . ASP A 1 186 ? -0.934 15.316 25.353 1.00 85.31 186 ASP A O 1
ATOM 1528 N N . MET A 1 187 ? -0.739 13.084 25.357 1.00 82.38 187 MET A N 1
ATOM 1529 C CA . MET A 1 187 ? -2.170 12.816 25.329 1.00 82.38 187 MET A CA 1
ATOM 1530 C C . MET A 1 187 ? -2.828 13.281 26.625 1.00 82.38 187 MET A C 1
ATOM 1532 O O . MET A 1 187 ? -3.862 13.936 26.581 1.00 82.38 187 MET A O 1
ATOM 1536 N N . HIS A 1 188 ? -2.209 13.033 27.780 1.00 82.81 188 HIS A N 1
ATOM 1537 C CA . HIS A 1 188 ? -2.706 13.549 29.053 1.00 82.81 188 HIS A CA 1
ATOM 1538 C C . HIS A 1 188 ? -2.745 15.086 29.079 1.00 82.81 188 HIS A C 1
ATOM 1540 O O . HIS A 1 188 ? -3.761 15.672 29.451 1.00 82.81 188 HIS A O 1
ATOM 1546 N N . LYS A 1 189 ? -1.679 15.757 28.620 1.00 87.94 189 LYS A N 1
ATOM 1547 C CA . LYS A 1 189 ? -1.664 17.226 28.487 1.00 87.94 189 LYS A CA 1
ATOM 1548 C C . LYS A 1 189 ? -2.729 17.727 27.510 1.00 87.94 189 LYS A C 1
ATOM 1550 O O . LYS A 1 189 ? -3.398 18.715 27.799 1.00 87.94 189 LYS A O 1
ATOM 1555 N N . TYR A 1 190 ? -2.904 17.038 26.383 1.00 86.50 190 TYR A N 1
ATOM 1556 C CA . TYR A 1 190 ? -3.928 17.357 25.395 1.00 86.50 190 TYR A CA 1
ATOM 1557 C C . TYR A 1 190 ? -5.326 17.268 26.015 1.00 86.50 190 TYR A C 1
ATOM 1559 O O . TYR A 1 190 ? -6.071 18.244 25.966 1.00 86.50 190 TYR A O 1
ATOM 1567 N N . LEU A 1 191 ? -5.649 16.160 26.688 1.00 83.56 191 LEU A N 1
ATOM 1568 C CA . LEU A 1 191 ? -6.929 15.975 27.379 1.00 83.56 191 LEU A CA 1
ATOM 1569 C C . LEU A 1 191 ? -7.175 17.074 28.421 1.00 83.56 191 LEU A C 1
ATOM 1571 O O . LEU A 1 191 ? -8.279 17.605 28.490 1.00 83.56 191 LEU A O 1
ATOM 1575 N N . LEU A 1 192 ? -6.144 17.477 29.174 1.00 86.62 192 LEU A N 1
ATOM 1576 C CA . LEU A 1 192 ? -6.250 18.573 30.142 1.00 86.62 192 LEU A CA 1
ATOM 1577 C C . LEU A 1 192 ? -6.524 19.944 29.504 1.00 86.62 192 LEU A C 1
ATOM 1579 O O . LEU A 1 192 ? -7.102 20.812 30.156 1.00 86.62 192 LEU A O 1
ATOM 1583 N N . SER A 1 193 ? -6.127 20.154 28.247 1.00 88.56 193 SER A N 1
ATOM 1584 C CA . SER A 1 193 ? -6.386 21.411 27.534 1.00 88.56 193 SER A CA 1
ATOM 1585 C C . SER A 1 193 ? -7.803 21.506 26.953 1.00 88.56 193 SER A C 1
ATOM 1587 O O . SER A 1 193 ? -8.287 22.608 26.703 1.00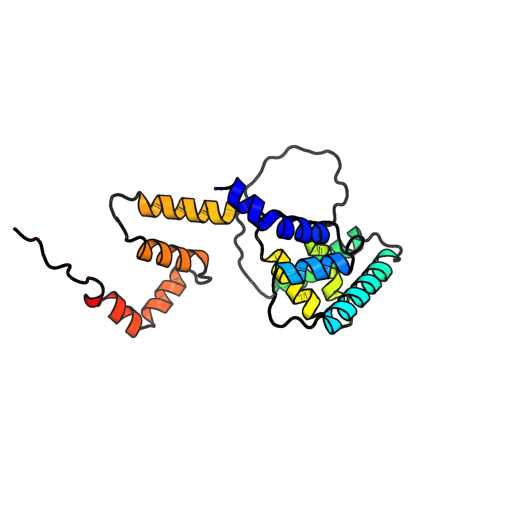 88.56 193 SER A O 1
ATOM 1589 N N . GLN A 1 194 ? -8.494 20.374 26.782 1.00 89.12 194 GLN A N 1
ATOM 1590 C CA . GLN A 1 194 ? -9.832 20.301 26.190 1.00 89.12 194 GLN A CA 1
ATOM 1591 C C . GLN A 1 194 ? -10.926 20.293 27.271 1.00 89.12 194 GLN A C 1
ATOM 1593 O O . GLN A 1 194 ? -11.387 19.237 27.706 1.00 89.12 194 GLN A O 1
ATOM 1598 N N . LYS A 1 195 ? -11.372 21.481 27.702 1.00 88.25 195 LYS A N 1
ATOM 1599 C CA . LYS A 1 195 ? -12.392 21.628 28.764 1.00 88.25 195 LYS A CA 1
ATOM 1600 C C . LYS A 1 195 ? -13.711 20.915 28.460 1.00 88.25 195 LYS A C 1
ATOM 1602 O O . LYS A 1 195 ? -14.214 20.214 29.329 1.00 88.25 195 LYS A O 1
ATOM 1607 N N . GLU A 1 196 ? -14.228 21.031 27.239 1.00 86.56 196 GLU A N 1
ATOM 1608 C CA . GLU A 1 196 ? -15.488 20.380 26.840 1.00 86.56 196 GLU A CA 1
ATOM 1609 C C . GLU A 1 196 ? -15.407 18.852 26.960 1.00 86.56 196 GLU A C 1
ATOM 1611 O O . GLU A 1 196 ? -16.342 18.194 27.415 1.00 86.56 196 GLU A O 1
ATOM 1616 N N . LEU A 1 197 ? -14.252 18.276 26.613 1.00 83.38 197 LEU A N 1
ATOM 1617 C CA . LEU A 1 197 ? -14.017 16.842 26.725 1.00 83.38 197 LEU A CA 1
ATOM 1618 C C . LEU A 1 197 ? -13.930 16.402 28.192 1.00 83.38 197 LEU A C 1
ATOM 1620 O O . LEU A 1 197 ? -14.489 15.369 28.552 1.00 83.38 197 LEU A O 1
ATOM 1624 N N . LEU A 1 198 ? -13.282 17.189 29.056 1.00 85.44 198 LEU A N 1
ATOM 1625 C CA . LEU A 1 198 ? -13.239 16.924 30.500 1.00 85.44 198 LEU A CA 1
ATOM 1626 C C . LEU A 1 198 ? -14.625 17.024 31.145 1.00 85.44 198 LEU A C 1
ATOM 1628 O O . LEU A 1 198 ? -14.967 16.213 32.009 1.00 85.44 198 LEU A O 1
ATOM 1632 N N . GLU A 1 199 ? -15.440 17.985 30.717 1.00 85.94 199 GLU A N 1
ATOM 1633 C CA . GLU A 1 199 ? -16.835 18.113 31.140 1.00 85.94 199 GLU A CA 1
ATOM 1634 C C . GLU A 1 199 ? -17.654 16.899 30.689 1.00 85.94 199 GLU 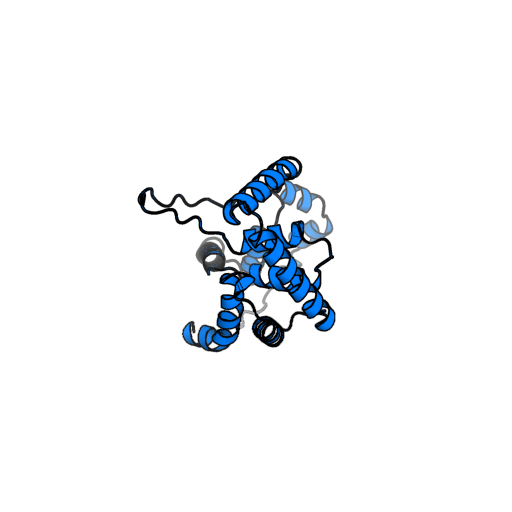A C 1
ATOM 1636 O O . GLU A 1 199 ? -18.353 16.292 31.499 1.00 85.94 199 GLU A O 1
ATOM 1641 N N . ALA A 1 200 ? -17.495 16.449 29.442 1.00 81.81 200 ALA A N 1
ATOM 1642 C CA . ALA A 1 200 ? -18.152 15.242 28.947 1.00 81.81 200 ALA A CA 1
ATOM 1643 C C . ALA A 1 200 ? -17.718 13.980 29.717 1.00 81.81 200 ALA A C 1
ATOM 1645 O O . ALA A 1 200 ? -18.569 13.184 30.125 1.00 81.81 200 ALA A O 1
ATOM 1646 N N . ILE A 1 201 ? -16.413 13.818 29.977 1.00 78.38 201 ILE A N 1
ATOM 1647 C CA . ILE A 1 201 ? -15.850 12.697 30.746 1.00 78.38 201 ILE A CA 1
ATOM 1648 C C . ILE A 1 201 ? -16.346 12.721 32.194 1.00 78.38 201 ILE A C 1
ATOM 1650 O O . ILE A 1 201 ? -16.648 11.664 32.743 1.00 78.38 201 ILE A O 1
ATOM 1654 N N . SER A 1 202 ? -16.429 13.886 32.832 1.00 79.19 202 SER A N 1
ATOM 1655 C CA . SER A 1 202 ? -16.914 14.009 34.214 1.00 79.19 202 SER A CA 1
ATOM 1656 C C . SER A 1 202 ? -18.440 13.946 34.325 1.00 79.19 202 SER A C 1
ATOM 1658 O O . SER A 1 202 ? -18.960 13.650 35.401 1.00 79.19 202 SER A O 1
ATOM 1660 N N . SER A 1 203 ? -19.167 14.158 33.224 1.00 80.25 203 SER A N 1
ATOM 1661 C CA . SER A 1 203 ? -20.625 14.113 33.223 1.00 80.25 203 SER A CA 1
ATOM 1662 C C . SER A 1 203 ? -21.163 12.711 33.534 1.00 80.25 203 SER A C 1
ATOM 1664 O O . SER A 1 203 ? -20.680 11.688 33.041 1.00 80.25 203 SER A O 1
ATOM 1666 N N . ASN A 1 204 ? -22.238 12.664 34.321 1.00 73.12 204 ASN A N 1
ATOM 1667 C CA . ASN A 1 204 ? -22.985 11.430 34.580 1.00 73.12 204 ASN A CA 1
ATOM 1668 C C . ASN A 1 204 ? -23.906 11.033 33.415 1.00 73.12 204 ASN A C 1
ATOM 1670 O O . ASN A 1 204 ? -24.458 9.936 33.426 1.00 73.12 204 ASN A O 1
ATOM 1674 N N . ASN A 1 205 ? -24.035 11.883 32.389 1.00 70.00 205 ASN A N 1
ATOM 1675 C CA . ASN A 1 205 ? -24.877 11.644 31.212 1.00 70.00 205 ASN A CA 1
ATOM 1676 C C . ASN A 1 205 ? -24.479 10.370 30.446 1.00 70.00 205 ASN A C 1
ATOM 1678 O O . ASN A 1 205 ? -25.309 9.771 29.766 1.00 70.00 205 ASN A O 1
ATOM 1682 N N . LYS A 1 206 ? -23.225 9.927 30.599 1.00 64.38 206 LYS A N 1
ATOM 1683 C CA . LYS A 1 206 ? -22.692 8.688 30.016 1.00 64.38 206 LYS A CA 1
ATOM 1684 C C . LYS A 1 206 ? -23.256 7.403 30.638 1.00 64.38 206 LYS A C 1
ATOM 1686 O O . LYS A 1 206 ? -23.213 6.355 30.004 1.00 64.38 206 LYS A O 1
ATOM 1691 N N . TYR A 1 207 ? -23.799 7.467 31.854 1.00 64.88 207 TYR A N 1
ATOM 1692 C CA . TYR A 1 207 ? -24.455 6.338 32.510 1.00 64.88 207 TYR A CA 1
ATOM 1693 C C . TYR A 1 207 ? -25.969 6.501 32.382 1.00 64.88 207 TYR A C 1
ATOM 1695 O O . TYR A 1 207 ? -26.644 6.993 33.285 1.00 64.88 207 TYR A O 1
ATOM 1703 N N . THR A 1 208 ? -26.533 6.097 31.245 1.00 59.91 208 THR A N 1
ATOM 1704 C CA . THR A 1 208 ? -27.990 6.024 31.106 1.00 59.91 208 THR A CA 1
ATOM 1705 C C . THR A 1 208 ? -28.512 4.970 32.085 1.00 59.91 208 THR A C 1
ATOM 1707 O O . THR A 1 208 ? -28.269 3.773 31.930 1.00 59.91 208 THR A O 1
ATOM 1710 N N . LEU A 1 209 ? -29.211 5.414 33.134 1.00 55.59 209 LEU A N 1
ATOM 1711 C CA . LEU A 1 209 ? -29.897 4.543 34.085 1.00 55.59 209 LEU A CA 1
ATOM 1712 C C . LEU A 1 209 ? -30.905 3.674 33.319 1.00 55.59 209 LEU A C 1
ATOM 1714 O O . LEU A 1 209 ? -31.999 4.136 32.994 1.00 55.59 209 LEU A O 1
ATOM 1718 N N . LYS A 1 210 ? -30.572 2.404 33.057 1.00 53.59 210 LYS A N 1
ATOM 1719 C CA . LYS A 1 210 ? -31.571 1.389 32.700 1.00 53.59 210 LYS A CA 1
ATOM 1720 C C . LYS A 1 210 ? -32.501 1.185 33.905 1.00 53.59 210 LYS A C 1
ATOM 1722 O O . LYS A 1 210 ? -32.292 0.293 34.719 1.00 53.59 210 LYS A O 1
ATOM 1727 N N . LYS A 1 211 ? -33.524 2.031 34.044 1.00 55.56 211 LYS A N 1
ATOM 1728 C CA . LYS A 1 211 ? -34.780 1.664 34.720 1.00 55.56 211 LYS A CA 1
ATOM 1729 C C . LYS A 1 211 ? -35.447 0.628 33.790 1.00 55.56 211 LYS A C 1
ATOM 1731 O O . LYS A 1 211 ? -35.500 0.876 32.595 1.00 55.56 211 LYS A O 1
ATOM 1736 N N . GLN A 1 212 ? -35.913 -0.549 34.199 1.00 43.81 212 GLN A N 1
ATOM 1737 C CA . GLN A 1 212 ? -36.510 -0.973 35.464 1.00 43.81 212 GLN A CA 1
ATOM 1738 C C . GLN A 1 212 ? -36.192 -2.464 35.716 1.00 43.81 212 GLN A C 1
ATOM 1740 O O . GLN A 1 212 ? -36.214 -3.261 34.778 1.00 43.81 212 GLN A O 1
ATOM 1745 N N . ARG A 1 213 ? -35.959 -2.858 36.978 1.00 46.41 213 ARG A N 1
ATOM 1746 C CA . ARG A 1 213 ? -36.367 -4.197 37.433 1.00 46.41 213 ARG A CA 1
ATOM 1747 C C . ARG A 1 213 ? -37.887 -4.142 37.575 1.00 46.41 213 ARG A C 1
ATOM 1749 O O . ARG A 1 213 ? -38.385 -3.251 38.256 1.00 46.41 213 ARG A O 1
ATOM 1756 N N . ILE A 1 214 ? -38.582 -5.022 36.868 1.00 47.72 214 ILE A N 1
ATOM 1757 C CA . ILE A 1 214 ? -39.979 -5.344 37.148 1.00 47.72 214 ILE A CA 1
ATOM 1758 C C . ILE A 1 214 ? -39.905 -6.442 38.210 1.00 47.72 214 ILE A C 1
ATOM 1760 O O . ILE A 1 214 ? -39.270 -7.470 37.957 1.00 47.72 214 ILE A O 1
ATOM 1764 N N . ASP A 1 215 ? -40.433 -6.140 39.396 1.00 48.88 215 ASP A N 1
ATOM 1765 C CA . ASP A 1 215 ? -40.666 -7.102 40.479 1.00 48.88 215 ASP A CA 1
ATOM 1766 C C . ASP A 1 215 ? -41.750 -8.119 40.086 1.00 48.88 215 ASP A C 1
ATOM 1768 O O . ASP A 1 215 ? -42.702 -7.723 39.369 1.00 48.88 215 ASP A O 1
#

Secondary structure (DSSP, 8-state):
-HHHHHHHHHHHHHHHHHHHTHHHH--HHHHHHHHHHH--TT--HHHHHHHHHHHHHHHHHHHTSSS-HHHHHHHHHHHHHHHHTTS----------------S----PPPHHHHHHHHHHH-SS--HHHHHHHHHHHHS-S-THHHHHHHHHHHHHHH-TT----HHHHHHHHHHHHH--S-HHHHHHHHHH-HHHHHHHH-GGGS--------

Sequence (215 aa):
YVDKYFSQNVAILEAIGHFGNGIENLTWNHIQKYIELTKIEDLNEDNLFNEFTELKLTFEIIKKKQVSLFDQIQFFLSNEQEKDTNTSLPMTIRQNEMDEKDQEDQTKVIRSDQLWAMLFAVNATPTLNMKKLIYFLYSIPASNAYVECVFSDMKYLLNDSRNRMSVESIAAELQIRRNGSISGIDMHKYLLSQKELLEAISSNNKYTLKKQRID

Organism: NCBI:txid392030

pLDDT: mean 77.79, std 17.1, range [29.83, 94.88]

Foldseek 3Di:
DVVVVCVVCVQLVVLLVQLFVALVSDDLVSVVSNCVVVVQPPADSVLLVVLSVLLVVLVVVCPPDPDDPLVVLVVVVVVVVVVCVVPDDDDPPPPDDDDDDDPDDPPSDDGSVSVVVVSCVPRPDHNPNVCSSVVVSVVDDPDCVVVVVLVVQLVVQCPPPVDNDDPVVSVVVSCCVVVPSADPVRVVVVCVVDPVNVCVVPDPPVPDPPDDDDD